Protein AF-A0A521W5R5-F1 (afdb_monomer)

pLDDT: mean 86.89, std 16.68, range [40.19, 98.62]

Structure (mmCIF, N/CA/C/O backbone):
data_AF-A0A521W5R5-F1
#
_entry.id   AF-A0A521W5R5-F1
#
loop_
_atom_site.group_PDB
_atom_site.id
_atom_site.type_symbol
_atom_site.label_atom_id
_atom_site.label_alt_id
_atom_site.label_comp_id
_atom_site.label_asym_id
_atom_site.label_entity_id
_atom_site.label_seq_id
_atom_site.pdbx_PDB_ins_code
_atom_site.Cartn_x
_atom_site.Cartn_y
_atom_site.Cartn_z
_atom_site.occupancy
_atom_site.B_iso_or_equiv
_atom_site.auth_seq_id
_atom_site.auth_comp_id
_atom_site.auth_asym_id
_atom_site.auth_atom_id
_atom_site.pdbx_PDB_model_num
ATOM 1 N N . MET A 1 1 ? -3.357 -31.544 -69.739 1.00 41.44 1 MET A N 1
ATOM 2 C CA . MET A 1 1 ? -3.220 -30.082 -69.936 1.00 41.44 1 MET A CA 1
ATOM 3 C C . MET A 1 1 ? -1.775 -29.725 -69.600 1.00 41.44 1 MET A C 1
ATOM 5 O O . MET A 1 1 ? -1.387 -29.914 -68.462 1.00 41.44 1 MET A O 1
ATOM 9 N N . VAL A 1 2 ? -0.873 -29.660 -70.589 1.00 41.16 2 VAL A N 1
ATOM 10 C CA . VAL A 1 2 ? -0.456 -28.434 -71.322 1.00 41.16 2 VAL A CA 1
ATOM 11 C C . VAL A 1 2 ? 0.038 -27.355 -70.339 1.00 41.16 2 VAL A C 1
ATOM 13 O O . VAL A 1 2 ? -0.733 -26.935 -69.496 1.00 41.16 2 VAL A O 1
ATOM 16 N N . GLY A 1 3 ? 1.267 -26.840 -70.376 1.00 42.16 3 GLY A N 1
ATOM 17 C CA . GLY A 1 3 ? 2.348 -27.015 -71.335 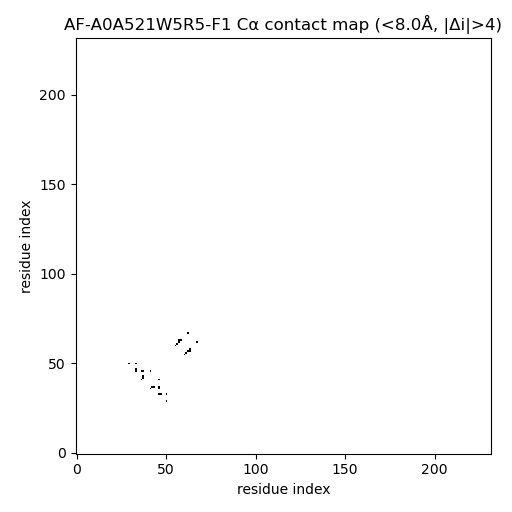1.00 42.16 3 GLY A CA 1
ATOM 18 C C . GLY A 1 3 ? 3.627 -26.294 -70.882 1.00 42.16 3 GLY A C 1
ATOM 19 O O . GLY A 1 3 ? 3.622 -25.391 -70.053 1.00 42.16 3 GLY A O 1
ATOM 20 N N . THR A 1 4 ? 4.728 -26.742 -71.467 1.00 47.78 4 THR A N 1
ATOM 21 C CA . THR A 1 4 ? 6.106 -26.244 -71.390 1.00 47.78 4 THR A CA 1
ATOM 22 C C . THR A 1 4 ? 6.301 -24.858 -72.019 1.00 47.78 4 THR A C 1
ATOM 24 O O . THR A 1 4 ? 5.710 -24.589 -73.065 1.00 47.78 4 THR A O 1
ATOM 27 N N . ARG A 1 5 ? 7.284 -24.072 -71.545 1.00 45.53 5 ARG A N 1
ATOM 28 C CA . ARG A 1 5 ? 8.056 -23.159 -72.416 1.00 45.53 5 ARG A CA 1
ATOM 29 C C . ARG A 1 5 ? 9.554 -23.139 -72.086 1.00 45.53 5 ARG A C 1
ATOM 31 O O . ARG A 1 5 ? 9.978 -22.724 -71.017 1.00 45.53 5 ARG A O 1
ATOM 38 N N . ARG A 1 6 ? 10.323 -23.570 -73.091 1.00 50.31 6 ARG A N 1
ATOM 39 C CA . ARG A 1 6 ? 11.770 -23.408 -73.311 1.00 50.31 6 ARG A CA 1
ATOM 40 C C . ARG A 1 6 ? 12.205 -21.938 -73.285 1.00 50.31 6 ARG A C 1
ATOM 42 O O . ARG A 1 6 ? 11.467 -21.119 -73.826 1.00 50.31 6 ARG A O 1
ATOM 49 N N . ARG A 1 7 ? 13.479 -21.671 -72.950 1.00 49.78 7 ARG A N 1
ATOM 50 C CA . ARG A 1 7 ? 14.393 -20.896 -73.822 1.00 49.78 7 ARG A CA 1
ATOM 51 C C . ARG A 1 7 ? 15.849 -21.355 -73.684 1.00 49.78 7 ARG A C 1
ATOM 53 O O . ARG A 1 7 ? 16.380 -21.516 -72.597 1.00 49.78 7 ARG A O 1
ATOM 60 N N . SER A 1 8 ? 16.442 -21.570 -74.849 1.00 50.00 8 SER A N 1
ATOM 61 C CA . SER A 1 8 ? 17.814 -21.958 -75.164 1.00 50.00 8 SER A CA 1
ATOM 62 C C . SER A 1 8 ? 18.615 -20.745 -75.642 1.00 50.00 8 SER A C 1
ATOM 64 O O . SER A 1 8 ? 18.050 -19.910 -76.346 1.00 50.00 8 SER A O 1
ATOM 66 N N . GLY A 1 9 ? 19.927 -20.717 -75.399 1.00 45.78 9 GLY A N 1
ATOM 67 C CA . GLY A 1 9 ? 20.855 -19.799 -76.070 1.00 45.78 9 GLY A CA 1
ATOM 68 C C . GLY A 1 9 ? 22.313 -20.239 -75.916 1.00 45.78 9 GLY A C 1
ATOM 69 O O . GLY A 1 9 ? 22.900 -20.056 -74.859 1.00 45.78 9 GLY A O 1
ATOM 70 N N . ARG A 1 10 ? 22.870 -20.850 -76.968 1.00 51.12 10 ARG A N 1
ATOM 71 C CA . ARG A 1 10 ? 24.314 -21.074 -77.200 1.00 51.12 10 ARG A CA 1
ATOM 72 C C . ARG A 1 10 ? 24.895 -19.868 -77.954 1.00 51.12 10 ARG A C 1
ATOM 74 O O . ARG A 1 10 ? 24.105 -19.240 -78.638 1.00 51.12 10 ARG A O 1
ATOM 81 N N . TYR A 1 11 ? 26.212 -19.618 -77.857 1.00 47.53 11 TYR A N 1
ATOM 82 C CA . TYR A 1 11 ? 27.199 -19.228 -78.910 1.00 47.53 11 TYR A CA 1
ATOM 83 C C . TYR A 1 11 ? 28.519 -18.799 -78.204 1.00 47.53 11 TYR A C 1
ATOM 85 O O . TYR A 1 11 ? 28.490 -17.928 -77.347 1.00 47.53 11 TYR A O 1
ATOM 93 N N . CYS A 1 12 ? 29.600 -19.595 -78.265 1.00 41.75 12 CYS A N 1
ATOM 94 C CA . CYS A 1 12 ? 30.776 -19.540 -79.171 1.00 41.75 12 CYS A CA 1
ATOM 95 C C . CYS A 1 12 ? 31.952 -18.636 -78.703 1.00 41.75 12 CYS A C 1
ATOM 97 O O . CYS A 1 12 ? 31.809 -17.430 -78.563 1.00 41.75 12 CYS A O 1
ATOM 99 N N . ARG A 1 13 ? 33.130 -19.263 -78.503 1.00 47.41 13 ARG A N 1
ATOM 100 C CA . ARG A 1 13 ? 34.474 -18.664 -78.291 1.00 47.41 13 ARG A CA 1
ATOM 101 C C . ARG A 1 13 ? 35.071 -18.119 -79.605 1.00 47.41 13 ARG A C 1
ATOM 103 O O . ARG A 1 13 ? 34.645 -18.555 -80.674 1.00 47.41 13 ARG A O 1
ATOM 110 N N . PRO A 1 14 ? 36.169 -17.342 -79.524 1.00 49.91 14 PRO A N 1
ATOM 111 C CA . PRO A 1 14 ? 37.408 -17.835 -80.143 1.00 49.91 14 PRO A CA 1
ATOM 112 C C . PRO A 1 14 ? 38.684 -17.642 -79.298 1.00 49.91 14 PRO A C 1
ATOM 114 O O . PRO A 1 14 ? 38.709 -16.926 -78.301 1.00 49.91 14 PRO A O 1
ATOM 117 N N . ILE A 1 15 ? 39.730 -18.356 -79.723 1.00 48.91 15 ILE A N 1
ATOM 118 C CA . ILE A 1 15 ? 41.074 -18.508 -79.147 1.00 48.91 15 ILE A CA 1
ATOM 119 C C . ILE A 1 15 ? 42.074 -17.908 -80.151 1.00 48.91 15 ILE A C 1
ATOM 121 O O . ILE A 1 15 ? 42.020 -18.297 -81.312 1.00 48.91 15 ILE A O 1
ATOM 125 N N . VAL A 1 16 ? 42.995 -17.041 -79.712 1.00 46.94 16 VAL A N 1
ATOM 126 C CA . VAL A 1 16 ? 44.262 -16.639 -80.381 1.00 46.94 16 VAL A CA 1
ATOM 127 C C . VAL A 1 16 ? 45.156 -16.143 -79.225 1.00 46.94 16 VAL A C 1
ATOM 129 O O . VAL A 1 16 ? 44.684 -15.312 -78.461 1.00 46.94 16 VAL A O 1
ATOM 132 N N . GLY A 1 17 ? 46.344 -16.633 -78.855 1.00 40.53 17 GLY A N 1
ATOM 133 C CA . GLY A 1 17 ? 47.553 -17.110 -79.542 1.00 40.53 17 GLY A CA 1
ATOM 134 C C . GLY A 1 17 ? 48.740 -16.381 -78.850 1.00 40.53 17 GLY A C 1
ATOM 135 O O . GLY A 1 17 ? 48.638 -15.165 -78.692 1.00 40.53 17 GLY A O 1
ATOM 136 N N . PRO A 1 18 ? 49.817 -17.035 -78.357 1.00 49.66 18 PRO A N 1
ATOM 137 C CA . PRO A 1 18 ? 50.852 -16.350 -77.576 1.00 49.66 18 PRO A CA 1
ATOM 138 C C . PRO A 1 18 ? 51.947 -15.775 -78.487 1.00 49.66 18 PRO A C 1
ATOM 140 O O . PRO A 1 18 ? 52.644 -16.508 -79.186 1.00 49.66 18 PRO A O 1
ATOM 143 N N . GLY A 1 19 ? 52.109 -14.451 -78.476 1.00 40.19 19 GLY A N 1
ATOM 144 C CA . GLY A 1 19 ? 53.192 -13.746 -79.162 1.00 40.19 19 GLY A CA 1
ATOM 145 C C . GLY A 1 19 ? 54.388 -13.521 -78.239 1.00 40.19 19 GLY A C 1
ATOM 146 O O . GLY A 1 19 ? 54.437 -12.535 -77.513 1.00 40.19 19 GLY A O 1
ATOM 147 N N . SER A 1 20 ? 55.370 -14.418 -78.281 1.00 49.16 20 SER A N 1
ATOM 148 C CA . SER A 1 20 ? 56.704 -14.197 -77.719 1.00 49.16 20 SER A CA 1
ATOM 149 C C . SER A 1 20 ? 57.580 -13.440 -78.725 1.00 49.16 20 SER A C 1
ATOM 151 O O . SER A 1 20 ? 58.020 -14.035 -79.709 1.00 49.16 20 SER A O 1
ATOM 153 N N . ARG A 1 21 ? 57.854 -12.149 -78.494 1.00 49.47 21 ARG A N 1
ATOM 154 C CA . ARG A 1 21 ? 59.013 -11.420 -79.060 1.00 49.47 21 ARG A CA 1
ATOM 155 C C . ARG A 1 21 ? 59.115 -10.031 -78.428 1.00 49.47 21 ARG A C 1
ATOM 157 O O . ARG A 1 21 ? 58.377 -9.134 -78.809 1.00 49.47 21 ARG A O 1
ATOM 164 N N . SER A 1 22 ? 60.029 -9.845 -77.478 1.00 47.56 22 SER A N 1
ATOM 165 C CA . SER A 1 22 ? 60.321 -8.505 -76.939 1.00 47.56 22 SER A CA 1
ATOM 166 C C . SER A 1 22 ? 61.771 -8.301 -76.473 1.00 47.56 22 SER A C 1
ATOM 168 O O . SER A 1 22 ? 62.061 -7.265 -75.892 1.00 47.56 22 SER A O 1
ATOM 170 N N . GLU A 1 23 ? 62.701 -9.223 -76.735 1.00 47.88 23 GLU A N 1
ATOM 171 C CA . GLU A 1 23 ? 64.114 -9.031 -76.339 1.00 47.88 23 GLU A CA 1
ATOM 172 C C . GLU A 1 23 ? 65.048 -8.664 -77.499 1.00 47.88 23 GLU A C 1
ATOM 174 O O . GLU A 1 23 ? 66.208 -8.350 -77.272 1.00 47.88 23 GLU A O 1
ATOM 179 N N . ARG A 1 24 ? 64.561 -8.647 -78.748 1.00 47.53 24 ARG A N 1
ATOM 180 C CA . ARG A 1 24 ? 65.386 -8.331 -79.932 1.00 47.53 24 ARG A CA 1
ATOM 181 C C . ARG A 1 24 ? 65.152 -6.934 -80.526 1.00 47.53 24 ARG A C 1
ATOM 183 O O . ARG A 1 24 ? 65.775 -6.603 -81.517 1.00 47.53 24 ARG A O 1
ATOM 190 N N . ALA A 1 25 ? 64.257 -6.130 -79.948 1.00 50.97 25 ALA A N 1
ATOM 191 C CA . ALA A 1 25 ? 63.756 -4.903 -80.582 1.00 50.97 25 ALA A CA 1
ATOM 192 C C . ALA A 1 25 ? 64.498 -3.614 -80.182 1.00 50.97 25 ALA A C 1
ATOM 194 O O . ALA A 1 25 ? 64.420 -2.622 -80.897 1.00 50.97 25 ALA A O 1
ATOM 195 N N . THR A 1 26 ? 65.208 -3.592 -79.055 1.00 52.06 26 THR A N 1
ATOM 196 C CA . THR A 1 26 ? 65.857 -2.365 -78.559 1.00 52.06 26 THR A CA 1
ATOM 197 C C . THR A 1 26 ? 67.161 -2.038 -79.284 1.00 52.06 26 THR A C 1
ATOM 199 O O . THR A 1 26 ? 67.437 -0.866 -79.514 1.00 52.06 26 THR A O 1
ATOM 202 N N . VAL A 1 27 ? 67.928 -3.049 -79.710 1.00 49.84 27 VAL A N 1
ATOM 203 C CA . VAL A 1 27 ? 69.197 -2.843 -80.439 1.00 49.84 27 VAL A CA 1
ATOM 204 C C . VAL A 1 27 ? 68.952 -2.405 -81.892 1.00 49.84 27 VAL A C 1
ATOM 206 O O . VAL A 1 27 ? 69.694 -1.578 -82.418 1.00 49.84 27 VAL A O 1
ATOM 209 N N . ASP A 1 28 ? 67.857 -2.858 -82.510 1.00 55.78 28 ASP A N 1
ATOM 210 C CA . ASP A 1 28 ? 67.499 -2.500 -83.892 1.00 55.78 28 ASP A CA 1
ATOM 211 C C . ASP A 1 28 ? 66.989 -1.049 -84.030 1.00 55.78 28 ASP A C 1
ATOM 213 O O . ASP A 1 28 ? 67.161 -0.425 -85.076 1.00 55.78 28 ASP A O 1
ATOM 217 N N . TYR A 1 29 ? 66.401 -0.469 -82.976 1.00 60.22 29 TYR A N 1
ATOM 218 C CA . TYR A 1 29 ? 65.818 0.882 -83.029 1.00 60.22 29 TYR A CA 1
ATOM 219 C C . TYR A 1 29 ? 66.870 2.000 -83.113 1.00 60.22 29 TYR A C 1
ATOM 221 O O . TYR A 1 29 ? 66.678 2.975 -83.841 1.00 60.22 29 TYR A O 1
ATOM 229 N N . LEU A 1 30 ? 67.994 1.854 -82.404 1.00 54.44 30 LEU A N 1
ATOM 230 C CA . LEU A 1 30 ? 69.092 2.830 -82.430 1.00 54.44 30 LEU A CA 1
ATOM 231 C C . LEU A 1 30 ? 69.832 2.802 -83.775 1.00 54.44 30 LEU A C 1
ATOM 233 O O . LEU A 1 30 ? 70.140 3.854 -84.337 1.00 54.44 30 LEU A O 1
ATOM 237 N N . TYR A 1 31 ? 70.031 1.605 -84.337 1.00 64.19 31 TYR A N 1
ATOM 238 C CA . TYR A 1 31 ? 70.600 1.430 -85.674 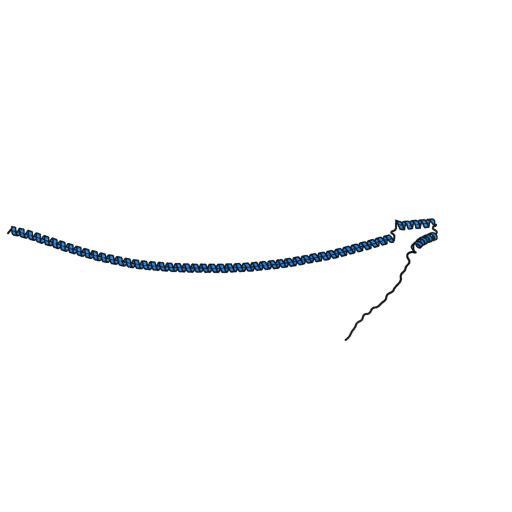1.00 64.19 31 TYR A CA 1
ATOM 239 C C . TYR A 1 31 ? 69.661 1.937 -86.778 1.00 64.19 31 TYR A C 1
ATOM 241 O O . TYR A 1 31 ? 70.131 2.566 -87.722 1.00 64.19 31 TYR A O 1
ATOM 249 N N . SER A 1 32 ? 68.343 1.761 -86.631 1.00 75.00 32 SER A N 1
ATOM 250 C CA . SER A 1 32 ? 67.353 2.283 -87.583 1.00 75.00 32 SER A CA 1
ATOM 251 C C . SER A 1 32 ? 67.289 3.814 -87.615 1.00 75.00 32 SER A C 1
ATOM 253 O O . SER A 1 32 ? 67.025 4.374 -88.678 1.00 75.00 32 SER A O 1
ATOM 255 N N . LEU A 1 33 ? 67.510 4.503 -86.488 1.00 76.94 33 LEU A N 1
ATOM 256 C CA . LEU A 1 33 ? 67.530 5.970 -86.448 1.00 76.94 33 LEU A CA 1
ATOM 257 C C . LEU A 1 33 ? 68.854 6.534 -86.981 1.00 76.94 33 LEU A C 1
ATOM 259 O O . LEU A 1 33 ? 68.842 7.521 -87.714 1.00 76.94 33 LEU A O 1
ATOM 263 N N . TYR A 1 34 ? 69.982 5.888 -86.664 1.00 77.94 34 TYR A N 1
ATOM 264 C CA . TYR A 1 34 ? 71.288 6.230 -87.234 1.00 77.94 34 TYR A CA 1
ATOM 265 C C . TYR A 1 34 ? 71.273 6.139 -88.764 1.00 77.94 34 TYR A C 1
ATOM 267 O O . TYR A 1 34 ? 71.655 7.092 -89.444 1.00 77.94 34 TYR A O 1
ATOM 275 N N . ASP A 1 35 ? 70.769 5.024 -89.296 1.00 77.00 35 ASP A N 1
ATOM 276 C CA . ASP A 1 35 ? 70.698 4.770 -90.737 1.00 77.00 35 ASP A CA 1
ATOM 277 C C . ASP A 1 35 ? 69.725 5.741 -91.435 1.00 77.00 35 ASP A C 1
ATOM 279 O O . ASP A 1 35 ? 70.041 6.325 -92.473 1.00 77.00 35 ASP A O 1
ATOM 283 N N . ALA A 1 36 ? 68.585 6.046 -90.801 1.00 79.44 36 ALA A N 1
ATOM 284 C CA . ALA A 1 36 ? 67.649 7.058 -91.288 1.00 79.44 36 ALA A CA 1
ATOM 285 C C . ALA A 1 36 ? 68.260 8.476 -91.334 1.00 79.44 36 ALA A C 1
ATOM 287 O O . ALA A 1 36 ? 68.054 9.196 -92.313 1.00 79.44 36 ALA A O 1
ATOM 288 N N . LEU A 1 37 ? 69.046 8.884 -90.331 1.00 77.56 37 LEU A N 1
ATOM 289 C CA . LEU A 1 37 ? 69.705 10.199 -90.307 1.00 77.56 37 LEU A CA 1
ATOM 290 C C . LEU A 1 37 ? 70.797 10.322 -91.381 1.00 77.56 37 LEU A C 1
ATOM 292 O O . LEU A 1 37 ? 70.892 11.353 -92.050 1.00 77.56 37 LEU A O 1
ATOM 296 N N . VAL A 1 38 ? 71.585 9.265 -91.591 1.00 80.69 38 VAL A N 1
ATOM 297 C CA . VAL A 1 38 ? 72.600 9.216 -92.655 1.00 80.69 38 VAL A CA 1
ATOM 298 C C . VAL A 1 38 ? 71.943 9.230 -94.042 1.00 80.69 38 VAL A C 1
ATOM 300 O O . VAL A 1 38 ? 72.441 9.909 -94.940 1.00 80.69 38 VAL A O 1
ATOM 303 N N . SER A 1 39 ? 70.780 8.584 -94.209 1.00 81.00 39 SER A N 1
ATOM 304 C CA . SER A 1 39 ? 70.023 8.582 -95.475 1.00 81.00 39 SER A CA 1
ATOM 305 C C . SER A 1 39 ? 69.501 9.966 -95.901 1.00 81.00 39 SER A C 1
ATOM 307 O O . SER A 1 39 ? 69.339 10.223 -97.093 1.00 81.00 39 SER A O 1
ATOM 309 N N . ILE A 1 40 ? 69.311 10.889 -94.949 1.00 81.12 40 ILE A N 1
ATOM 310 C CA . ILE A 1 40 ? 68.935 12.299 -95.187 1.00 81.12 40 ILE A CA 1
ATOM 311 C C . ILE A 1 40 ? 70.197 13.194 -95.300 1.00 81.12 40 ILE A C 1
ATOM 313 O O . ILE A 1 40 ? 70.125 14.421 -95.278 1.00 81.12 40 ILE A O 1
ATOM 317 N N . ASN A 1 41 ? 71.375 12.585 -95.492 1.00 78.62 41 ASN A N 1
ATOM 318 C CA . ASN A 1 41 ? 72.670 13.239 -95.706 1.00 78.62 41 ASN A CA 1
ATOM 319 C C . ASN A 1 41 ? 73.240 13.970 -94.469 1.00 78.62 41 ASN A C 1
ATOM 321 O O . ASN A 1 41 ? 73.939 14.980 -94.594 1.00 78.62 41 ASN A O 1
ATOM 325 N N . VAL A 1 42 ? 72.969 13.470 -93.257 1.00 80.75 42 VAL A N 1
ATOM 326 C CA . VAL A 1 42 ? 73.639 13.939 -92.031 1.00 80.75 42 VAL A CA 1
ATOM 327 C C . VAL A 1 42 ? 74.999 13.230 -91.880 1.00 80.75 42 VAL A C 1
ATOM 329 O O . VAL A 1 42 ? 75.041 12.000 -91.890 1.00 80.75 42 VAL A O 1
ATOM 332 N N . PRO A 1 43 ? 76.124 13.955 -91.697 1.00 82.50 43 PRO A N 1
ATOM 333 C CA . PRO A 1 43 ? 77.438 13.344 -91.475 1.00 82.50 43 PRO A CA 1
ATOM 334 C C . PRO A 1 43 ? 77.457 12.427 -90.244 1.00 82.50 43 PRO A C 1
ATOM 336 O O . PRO A 1 43 ? 76.934 12.795 -89.189 1.00 82.50 43 PRO A O 1
ATOM 339 N N . GLY A 1 44 ? 78.108 11.264 -90.357 1.00 80.62 44 GLY A N 1
ATOM 340 C CA . GLY A 1 44 ? 78.050 10.189 -89.356 1.00 80.62 44 GLY A CA 1
ATOM 341 C C . GLY A 1 44 ? 78.417 10.602 -87.925 1.00 80.62 44 GLY A C 1
ATOM 342 O O . GLY A 1 44 ? 77.802 10.111 -86.982 1.00 80.62 44 GLY A O 1
ATOM 343 N N . ASP A 1 45 ? 79.345 11.546 -87.747 1.00 80.94 45 ASP A N 1
ATOM 344 C CA . ASP A 1 45 ? 79.746 12.039 -86.419 1.00 80.94 45 ASP A CA 1
ATOM 345 C C . ASP A 1 45 ? 78.656 12.892 -85.751 1.00 80.94 45 ASP A C 1
ATOM 347 O O . ASP A 1 45 ? 78.463 12.828 -84.538 1.00 80.94 45 ASP A O 1
ATOM 351 N N . LYS A 1 46 ? 77.877 13.643 -86.544 1.00 82.25 46 LYS A N 1
ATOM 352 C CA . LYS A 1 46 ? 76.731 14.421 -86.047 1.00 82.25 46 LYS A CA 1
ATOM 353 C C . LYS A 1 46 ? 75.545 13.518 -85.718 1.00 82.25 46 LYS A C 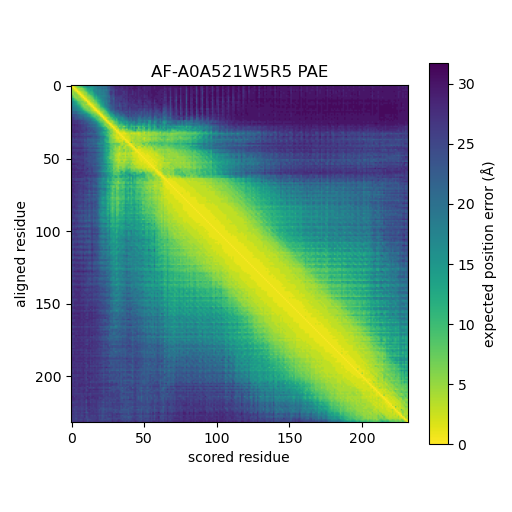1
ATOM 355 O O . LYS A 1 46 ? 74.867 13.757 -84.726 1.00 82.25 46 LYS A O 1
ATOM 360 N N . ALA A 1 47 ? 75.320 12.471 -86.515 1.00 82.81 47 ALA A N 1
ATOM 361 C CA . ALA A 1 47 ? 74.285 11.478 -86.234 1.00 82.81 47 ALA A CA 1
ATOM 362 C C . ALA A 1 47 ? 74.560 10.724 -84.918 1.00 82.81 47 ALA A C 1
ATOM 364 O O . ALA A 1 47 ? 73.635 10.530 -84.135 1.00 82.81 47 ALA A O 1
ATOM 365 N N . ARG A 1 48 ? 75.828 10.383 -84.621 1.00 83.12 48 ARG A N 1
ATOM 366 C CA . ARG A 1 48 ? 76.222 9.801 -83.321 1.00 83.12 48 ARG A CA 1
ATOM 367 C C . ARG A 1 48 ? 75.968 10.755 -82.159 1.00 83.12 48 ARG A C 1
ATOM 369 O O . ARG A 1 48 ? 75.320 10.361 -81.204 1.00 83.12 48 ARG A O 1
ATOM 376 N N . ALA A 1 49 ? 76.377 12.019 -82.278 1.00 84.69 49 ALA A N 1
ATOM 377 C CA . ALA A 1 49 ? 76.158 13.008 -81.223 1.00 84.69 49 ALA A CA 1
ATOM 378 C C . ALA A 1 49 ? 74.667 13.223 -80.887 1.00 84.69 49 ALA A C 1
ATOM 380 O O . ALA A 1 49 ? 74.330 13.451 -79.729 1.00 84.69 49 ALA A O 1
ATOM 381 N N . VAL A 1 50 ? 73.769 13.135 -81.878 1.00 83.50 50 VAL A N 1
ATOM 382 C CA . VAL A 1 50 ? 72.311 13.204 -81.656 1.00 83.50 50 VAL A CA 1
ATOM 383 C C . VAL A 1 50 ? 71.799 11.971 -80.915 1.00 83.50 50 VAL A C 1
ATOM 385 O O . VAL A 1 50 ? 70.972 12.109 -80.019 1.00 83.50 50 VAL A O 1
ATOM 388 N N . ILE A 1 51 ? 72.291 10.781 -81.260 1.00 85.06 51 ILE A N 1
ATOM 389 C CA . ILE A 1 51 ? 71.919 9.542 -80.568 1.00 85.06 51 ILE A CA 1
ATOM 390 C C . ILE A 1 51 ? 72.449 9.551 -79.135 1.00 85.06 51 ILE A C 1
ATOM 392 O O . ILE A 1 51 ? 71.675 9.270 -78.230 1.00 85.06 51 ILE A O 1
ATOM 396 N N . ASP A 1 52 ? 73.697 9.967 -78.913 1.00 84.19 52 ASP A N 1
ATOM 397 C CA . ASP A 1 52 ? 74.288 10.090 -77.575 1.00 84.19 52 ASP A CA 1
ATOM 398 C C . ASP A 1 52 ? 73.535 11.126 -76.725 1.00 84.19 52 ASP A C 1
ATOM 400 O O . ASP A 1 52 ? 73.284 10.908 -75.540 1.00 84.19 52 ASP A O 1
ATOM 404 N N . ALA A 1 53 ? 73.136 12.258 -77.321 1.00 82.69 53 ALA A N 1
ATOM 405 C CA . ALA A 1 53 ? 72.307 13.258 -76.651 1.00 82.69 53 ALA A CA 1
ATOM 406 C C . ALA A 1 53 ? 70.911 12.711 -76.321 1.00 82.69 53 ALA A C 1
ATOM 408 O O . ALA A 1 53 ? 70.417 12.948 -75.223 1.00 82.69 53 ALA A O 1
ATOM 409 N N . MET A 1 54 ? 70.300 11.941 -77.226 1.00 83.38 54 MET A N 1
ATOM 410 C CA . MET A 1 54 ? 68.997 11.311 -77.014 1.00 83.38 54 MET A CA 1
ATOM 411 C C . MET A 1 54 ? 69.060 10.189 -75.971 1.00 83.38 54 MET A C 1
ATOM 413 O O . MET A 1 54 ? 68.160 10.087 -75.149 1.00 83.38 54 MET A O 1
ATOM 417 N N . GLU A 1 55 ? 70.110 9.368 -75.962 1.00 84.00 55 GLU A N 1
ATOM 418 C CA . GLU A 1 55 ? 70.338 8.336 -74.946 1.00 84.00 55 GLU A CA 1
ATOM 419 C C . GLU A 1 55 ? 70.569 8.973 -73.575 1.00 84.00 55 GLU A C 1
ATOM 421 O O . GLU A 1 55 ? 69.988 8.542 -72.578 1.00 84.00 55 GLU A O 1
ATOM 426 N N . ARG A 1 56 ? 71.339 10.066 -73.532 1.00 82.06 56 ARG A N 1
ATOM 427 C CA . ARG A 1 56 ? 71.508 10.866 -72.321 1.00 82.06 56 ARG A CA 1
ATOM 428 C C . ARG A 1 56 ? 70.179 11.457 -71.859 1.00 82.06 56 ARG A C 1
ATOM 430 O O . ARG A 1 56 ? 69.840 11.270 -70.700 1.00 82.06 56 ARG A O 1
ATOM 437 N N . ASP A 1 57 ? 69.394 12.074 -72.742 1.00 81.19 57 ASP A N 1
ATOM 438 C CA . ASP A 1 57 ? 68.075 12.621 -72.398 1.00 81.19 57 ASP A CA 1
ATOM 439 C C . ASP A 1 57 ? 67.081 11.532 -71.973 1.00 81.19 57 ASP A C 1
ATOM 441 O O . ASP A 1 57 ? 66.314 11.744 -71.034 1.00 81.19 57 ASP A O 1
ATOM 445 N N . MET A 1 58 ? 67.131 10.344 -72.582 1.00 77.81 58 MET A N 1
ATOM 446 C CA . MET A 1 58 ? 66.367 9.167 -72.155 1.00 77.81 58 MET A CA 1
ATOM 447 C C . MET A 1 58 ? 66.791 8.650 -70.774 1.00 77.81 58 MET A C 1
ATOM 449 O O . MET A 1 58 ? 65.952 8.102 -70.065 1.00 77.81 58 MET A O 1
ATOM 453 N N . GLY A 1 59 ? 68.062 8.810 -70.395 1.00 74.69 59 GLY A N 1
ATOM 454 C CA . GLY A 1 59 ? 68.596 8.380 -69.101 1.00 74.69 59 GLY A CA 1
ATOM 455 C C . GLY A 1 59 ? 68.527 9.431 -67.987 1.00 74.69 59 GLY A C 1
ATOM 456 O O . GLY A 1 59 ? 68.526 9.059 -66.816 1.00 74.69 59 GLY A O 1
ATOM 457 N N . THR A 1 60 ? 68.490 10.728 -68.314 1.00 77.38 60 THR A N 1
ATOM 458 C CA . THR A 1 60 ? 68.578 11.816 -67.320 1.00 77.38 60 THR A CA 1
ATOM 459 C C . THR A 1 60 ? 67.340 12.695 -67.225 1.00 77.38 60 THR A C 1
ATOM 461 O O . THR A 1 60 ? 67.109 13.284 -66.172 1.00 77.38 60 THR A O 1
ATOM 464 N N . THR A 1 61 ? 66.569 12.822 -68.307 1.00 74.12 61 THR A N 1
ATOM 465 C CA . THR A 1 61 ? 65.524 13.853 -68.425 1.00 74.12 61 THR A CA 1
ATOM 466 C C . THR A 1 61 ? 64.136 13.249 -68.647 1.00 74.12 61 THR A C 1
ATOM 468 O O . THR A 1 61 ? 63.141 13.784 -68.158 1.00 74.12 61 THR A O 1
ATOM 471 N N . LEU A 1 62 ? 64.044 12.127 -69.364 1.00 80.31 62 LEU A N 1
ATOM 472 C CA . LEU A 1 62 ? 62.784 11.450 -69.656 1.00 80.31 62 LEU A CA 1
ATOM 473 C C . LEU A 1 62 ? 62.499 10.356 -68.622 1.00 80.31 62 LEU A C 1
ATOM 475 O O . LEU A 1 62 ? 63.354 9.527 -68.328 1.00 80.31 62 LEU A O 1
ATOM 479 N N . ALA A 1 63 ? 61.264 10.318 -68.115 1.00 81.56 63 ALA A N 1
ATOM 480 C CA . ALA A 1 63 ? 60.791 9.191 -67.318 1.00 81.56 63 ALA A CA 1
ATOM 481 C C . ALA A 1 63 ? 60.761 7.934 -68.193 1.00 81.56 63 ALA A C 1
ATOM 483 O O . ALA A 1 63 ? 60.075 7.886 -69.223 1.00 81.56 63 ALA A O 1
ATOM 484 N N . THR A 1 64 ? 61.496 6.907 -67.784 1.00 84.94 64 THR A N 1
ATOM 485 C CA . THR A 1 64 ? 61.527 5.646 -68.511 1.00 84.94 64 THR A CA 1
ATOM 486 C C . THR A 1 64 ? 60.221 4.882 -68.294 1.00 84.94 64 THR A C 1
ATOM 488 O O . THR A 1 64 ? 59.459 5.104 -67.348 1.00 84.94 64 THR A O 1
ATOM 491 N N . LYS A 1 65 ? 59.952 3.904 -69.163 1.00 88.69 65 LYS A N 1
ATOM 492 C CA . LYS A 1 65 ? 58.816 2.987 -68.986 1.00 88.69 65 LYS A CA 1
ATOM 493 C C . LYS A 1 65 ? 58.863 2.261 -67.634 1.00 88.69 65 LYS A C 1
ATOM 495 O O . LYS A 1 65 ? 57.809 1.916 -67.105 1.00 88.69 65 LYS A O 1
ATOM 500 N N . VAL A 1 66 ? 60.063 2.040 -67.097 1.00 87.88 66 VAL A N 1
ATOM 501 C CA . VAL A 1 66 ? 60.275 1.419 -65.786 1.00 87.88 66 VAL A CA 1
ATOM 502 C C . VAL A 1 66 ? 59.778 2.344 -64.675 1.00 87.88 66 VAL A C 1
ATOM 504 O O . VAL A 1 66 ? 59.000 1.900 -63.838 1.00 87.88 66 VAL A O 1
ATOM 507 N N . ASP A 1 67 ? 60.107 3.636 -64.722 1.00 88.50 67 ASP A N 1
ATOM 508 C CA . ASP A 1 67 ? 59.649 4.620 -63.727 1.00 88.50 67 ASP A CA 1
ATOM 509 C C . ASP A 1 67 ? 58.119 4.722 -63.693 1.00 88.50 67 ASP A C 1
ATOM 511 O O . ASP A 1 67 ? 57.502 4.738 -62.628 1.00 88.50 67 ASP A O 1
ATOM 515 N N . LEU A 1 68 ? 57.478 4.698 -64.867 1.00 91.38 68 LEU A N 1
ATOM 516 C CA . LEU A 1 68 ? 56.016 4.679 -64.971 1.00 91.38 68 LEU A CA 1
ATOM 517 C C . LEU A 1 68 ? 55.400 3.381 -64.426 1.00 91.38 68 LEU A C 1
ATOM 519 O O . LEU A 1 68 ? 54.307 3.411 -63.859 1.00 91.38 68 LEU A O 1
ATOM 523 N N . GLN A 1 69 ? 56.075 2.239 -64.588 1.00 93.06 69 GLN A N 1
ATOM 524 C CA . GLN A 1 69 ? 55.635 0.969 -64.003 1.00 93.06 69 GLN A CA 1
ATOM 525 C C . GLN A 1 69 ? 55.757 0.973 -62.479 1.00 93.06 69 GLN A C 1
ATOM 527 O O . GLN A 1 69 ? 54.831 0.513 -61.815 1.00 93.06 69 GLN A O 1
ATOM 532 N N . ILE A 1 70 ? 56.842 1.528 -61.933 1.00 93.62 70 ILE A N 1
ATOM 533 C CA . ILE A 1 70 ? 57.036 1.677 -60.486 1.00 93.62 70 ILE A CA 1
ATOM 534 C C . ILE A 1 70 ? 55.963 2.603 -59.912 1.00 93.62 70 ILE A C 1
ATOM 536 O O . ILE A 1 70 ? 55.258 2.210 -58.992 1.00 93.62 70 ILE A O 1
ATOM 540 N N . LEU A 1 71 ? 55.744 3.779 -60.510 1.00 94.62 71 LEU A N 1
ATOM 541 C CA . LEU A 1 71 ? 54.696 4.707 -60.066 1.00 94.62 71 LEU A CA 1
ATOM 542 C C . LEU A 1 71 ? 53.299 4.079 -60.110 1.00 94.62 71 LEU A C 1
ATOM 544 O O . LEU A 1 71 ? 52.480 4.310 -59.219 1.00 94.62 71 LEU A O 1
ATOM 548 N N . ARG A 1 72 ? 53.018 3.268 -61.135 1.00 94.94 72 ARG A N 1
ATOM 549 C CA . ARG A 1 72 ? 51.768 2.513 -61.220 1.00 94.94 72 ARG A CA 1
ATOM 550 C C . ARG A 1 72 ? 51.655 1.490 -60.089 1.00 94.94 72 ARG A C 1
ATOM 552 O O . ARG A 1 72 ? 50.604 1.435 -59.458 1.00 94.94 72 ARG A O 1
ATOM 559 N N . GLN A 1 73 ? 52.702 0.704 -59.839 1.00 95.75 73 GLN A N 1
ATOM 560 C CA . GLN A 1 73 ? 52.723 -0.282 -58.755 1.00 95.75 73 GLN A CA 1
ATOM 561 C C . GLN A 1 73 ? 52.587 0.387 -57.388 1.00 95.75 73 GLN A C 1
ATOM 563 O O . GLN A 1 73 ? 51.788 -0.061 -56.576 1.00 95.75 73 GLN A O 1
ATOM 568 N N . ASP A 1 74 ? 53.283 1.495 -57.149 1.00 96.62 74 ASP A N 1
ATOM 569 C CA . ASP A 1 74 ? 53.159 2.279 -55.921 1.00 96.62 74 ASP A CA 1
ATOM 570 C C . ASP A 1 74 ? 51.737 2.815 -55.738 1.00 96.62 74 ASP A C 1
ATOM 572 O O . ASP A 1 74 ? 51.193 2.772 -54.633 1.00 96.62 74 ASP A O 1
ATOM 576 N N . GLY A 1 75 ? 51.104 3.282 -56.818 1.00 96.50 75 GLY A N 1
ATOM 577 C CA . GLY A 1 75 ? 49.697 3.671 -56.819 1.00 96.50 75 GLY A CA 1
ATOM 578 C C . GLY A 1 75 ? 48.774 2.504 -56.466 1.00 96.50 75 GLY A C 1
ATOM 579 O O . GLY A 1 75 ? 47.966 2.623 -55.548 1.00 96.50 75 GLY A O 1
ATOM 580 N N . GLU A 1 76 ? 48.917 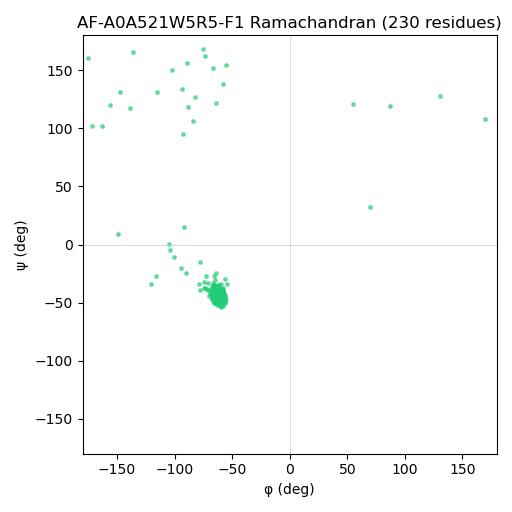1.366 -57.150 1.00 96.56 76 GLU A N 1
ATOM 581 C CA . GLU A 1 76 ? 48.146 0.139 -56.899 1.00 96.56 76 GLU A CA 1
ATOM 582 C C . GLU A 1 76 ? 48.332 -0.358 -55.453 1.00 96.56 76 GLU A C 1
ATOM 584 O O . GLU A 1 76 ? 47.348 -0.675 -54.784 1.00 96.56 76 GLU A O 1
ATOM 589 N N . ASN A 1 77 ? 49.560 -0.325 -54.930 1.00 96.62 77 ASN A N 1
ATOM 590 C CA . ASN A 1 77 ? 49.887 -0.688 -53.553 1.00 96.62 77 ASN A CA 1
ATOM 591 C C . ASN A 1 77 ? 49.222 0.260 -52.548 1.00 96.62 77 ASN A C 1
ATOM 593 O O . ASN A 1 77 ? 48.590 -0.196 -51.597 1.00 96.62 77 ASN A O 1
ATOM 597 N N . ARG A 1 78 ? 49.297 1.580 -52.768 1.00 97.56 78 ARG A N 1
ATOM 598 C CA . ARG A 1 78 ? 48.633 2.573 -51.906 1.00 97.56 78 ARG A CA 1
ATOM 599 C C . ARG A 1 78 ? 47.114 2.428 -51.937 1.00 97.56 78 ARG A C 1
ATOM 601 O O . ARG A 1 78 ? 46.483 2.506 -50.887 1.00 97.56 78 ARG A O 1
ATOM 608 N N . PHE A 1 79 ? 46.520 2.180 -53.105 1.00 97.81 79 PHE A N 1
ATOM 609 C CA . PHE A 1 79 ? 45.084 1.911 -53.211 1.00 97.81 79 PHE A CA 1
ATOM 610 C C . PHE A 1 79 ? 44.690 0.616 -52.500 1.00 97.81 79 PHE A C 1
ATOM 612 O O . PHE A 1 79 ? 43.656 0.590 -51.835 1.00 97.81 79 PHE A O 1
ATOM 619 N N . ALA A 1 80 ? 45.511 -0.433 -52.590 1.00 96.56 80 ALA A N 1
ATOM 620 C CA . ALA A 1 80 ? 45.287 -1.678 -51.863 1.00 96.56 80 ALA A CA 1
ATOM 621 C C . ALA A 1 80 ? 45.359 -1.470 -50.340 1.00 96.56 80 ALA A C 1
ATOM 623 O O . ALA A 1 80 ? 44.489 -1.963 -49.623 1.00 96.56 80 ALA A O 1
ATOM 624 N N . MET A 1 81 ? 46.331 -0.688 -49.853 1.00 96.81 81 MET A N 1
ATOM 625 C CA . MET A 1 81 ? 46.426 -0.315 -48.436 1.00 96.81 81 MET A CA 1
ATOM 626 C C . MET A 1 81 ? 45.195 0.478 -47.980 1.00 96.81 81 MET A C 1
ATOM 628 O O . MET A 1 81 ? 44.536 0.071 -47.030 1.00 96.81 81 MET A O 1
ATOM 632 N N . LEU A 1 82 ? 44.811 1.533 -48.708 1.00 97.75 82 LEU A N 1
ATOM 633 C CA . LEU A 1 82 ? 43.626 2.338 -48.383 1.00 97.75 82 LEU A CA 1
ATOM 634 C C . LEU A 1 82 ? 42.330 1.516 -48.400 1.00 97.75 82 LEU A C 1
ATOM 636 O O . LEU A 1 82 ? 41.461 1.709 -47.553 1.00 97.75 82 LEU A O 1
ATOM 640 N N . ALA A 1 83 ? 42.180 0.591 -49.351 1.00 97.69 83 ALA A N 1
ATOM 641 C CA . ALA A 1 83 ? 41.035 -0.313 -49.388 1.00 97.69 83 ALA A CA 1
ATOM 642 C C . ALA A 1 83 ? 40.999 -1.232 -48.154 1.00 97.69 83 ALA A C 1
ATOM 644 O O . ALA A 1 83 ? 39.922 -1.467 -47.602 1.00 97.69 83 ALA A O 1
ATOM 645 N N . 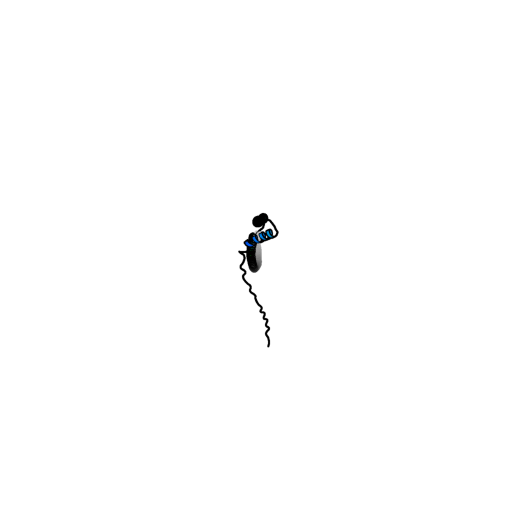GLY A 1 84 ? 42.167 -1.707 -47.707 1.00 98.06 84 GLY A N 1
ATOM 646 C CA . GLY A 1 84 ? 42.331 -2.452 -46.460 1.00 98.06 84 GLY A CA 1
ATOM 647 C C . GLY A 1 84 ? 41.930 -1.633 -45.233 1.00 98.06 84 GLY A C 1
ATOM 648 O O . GLY A 1 84 ? 41.099 -2.091 -44.450 1.00 98.06 84 GLY A O 1
ATOM 649 N N . ASP A 1 85 ? 42.429 -0.403 -45.114 1.00 98.19 85 ASP A N 1
ATOM 650 C CA . ASP A 1 85 ? 42.109 0.502 -44.002 1.00 98.19 85 ASP A CA 1
ATOM 651 C C . ASP A 1 85 ? 40.610 0.827 -43.949 1.00 98.19 85 ASP A C 1
ATOM 653 O O . ASP A 1 85 ? 39.990 0.774 -42.889 1.00 98.19 85 ASP A O 1
ATOM 657 N N . ILE A 1 86 ? 39.978 1.092 -45.100 1.00 98.06 86 ILE A N 1
ATOM 658 C CA . ILE A 1 86 ? 38.527 1.327 -45.178 1.00 98.06 86 ILE A CA 1
ATOM 659 C C . IL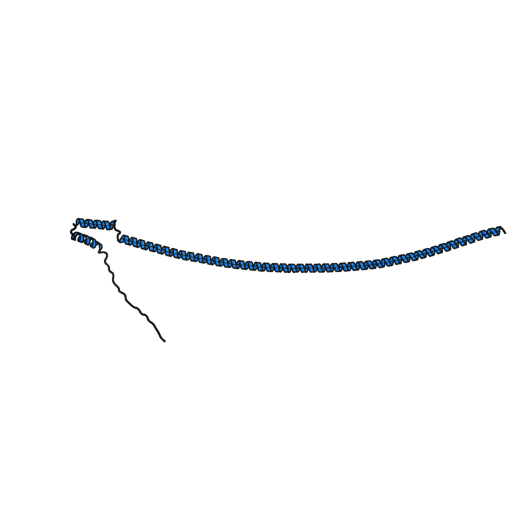E A 1 86 ? 37.745 0.080 -44.749 1.00 98.06 86 ILE A C 1
ATOM 661 O O . ILE A 1 86 ? 36.717 0.200 -44.077 1.00 98.06 86 ILE A O 1
ATOM 665 N N . ALA A 1 87 ? 38.193 -1.115 -45.141 1.00 97.88 87 ALA A N 1
ATOM 666 C CA . ALA A 1 87 ? 37.554 -2.362 -44.733 1.00 97.88 87 ALA A CA 1
ATOM 667 C C . ALA A 1 87 ? 37.689 -2.599 -43.220 1.00 97.88 87 ALA A C 1
ATOM 669 O O . ALA A 1 87 ? 36.700 -2.965 -42.582 1.00 97.88 87 ALA A O 1
ATOM 670 N N . ALA A 1 88 ? 38.868 -2.331 -42.651 1.00 97.81 88 ALA A N 1
ATOM 671 C CA . ALA A 1 88 ? 39.120 -2.411 -41.216 1.00 97.81 88 ALA A CA 1
ATOM 672 C C . ALA A 1 88 ? 38.236 -1.424 -40.440 1.00 97.81 88 ALA A C 1
ATOM 674 O O . ALA A 1 88 ? 37.463 -1.844 -39.583 1.00 97.81 88 ALA A O 1
ATOM 675 N N . LEU A 1 89 ? 38.225 -0.146 -40.835 1.00 98.25 89 LEU A N 1
ATOM 676 C CA . LEU A 1 89 ? 37.367 0.872 -40.224 1.00 98.25 89 LEU A CA 1
ATOM 677 C C . LEU A 1 89 ? 35.885 0.493 -40.302 1.00 98.25 89 LEU A C 1
ATOM 679 O O . LEU A 1 89 ? 35.156 0.625 -39.325 1.00 98.25 89 LEU A O 1
ATOM 683 N N . ARG A 1 90 ? 35.407 -0.027 -41.439 1.00 98.38 90 ARG A N 1
ATOM 684 C CA . ARG A 1 90 ? 34.016 -0.500 -41.550 1.00 98.38 90 ARG A CA 1
ATOM 685 C C . ARG A 1 90 ? 33.711 -1.647 -40.589 1.00 98.38 90 ARG A C 1
ATOM 687 O O . ARG A 1 90 ? 32.606 -1.686 -40.040 1.00 98.38 90 ARG A O 1
ATOM 694 N N . ALA A 1 91 ? 34.646 -2.577 -40.405 1.00 97.94 91 ALA A N 1
ATOM 695 C CA . ALA A 1 91 ? 34.488 -3.677 -39.462 1.00 97.94 91 ALA A CA 1
ATOM 696 C C . ALA A 1 91 ? 34.431 -3.163 -38.015 1.00 97.94 91 ALA A C 1
ATOM 698 O O . ALA A 1 91 ? 33.520 -3.546 -37.277 1.00 97.94 91 ALA A O 1
ATOM 699 N N . ASP A 1 92 ? 35.323 -2.242 -37.652 1.00 98.38 92 ASP A N 1
ATOM 700 C CA . ASP A 1 92 ? 35.371 -1.629 -36.324 1.00 98.38 92 ASP A CA 1
ATOM 701 C C . ASP A 1 92 ? 34.101 -0.827 -36.026 1.00 98.38 92 ASP A C 1
ATOM 703 O O . ASP A 1 92 ? 33.447 -1.082 -35.016 1.00 98.38 92 ASP A O 1
ATOM 707 N N . LEU A 1 93 ? 33.651 0.034 -36.946 1.00 98.19 93 LEU A N 1
ATOM 708 C CA . LEU A 1 93 ? 32.394 0.777 -36.785 1.00 98.19 93 LEU A CA 1
ATOM 709 C C . LEU A 1 93 ? 31.195 -0.166 -36.622 1.00 98.19 93 LEU A C 1
ATOM 711 O O . LEU A 1 93 ? 30.321 0.064 -35.787 1.00 98.19 93 LEU A O 1
ATOM 715 N N . THR A 1 94 ? 31.136 -1.247 -37.403 1.00 98.06 94 THR A N 1
ATOM 716 C CA . THR A 1 94 ? 30.052 -2.236 -37.286 1.00 98.06 94 THR A CA 1
ATOM 717 C C . THR A 1 94 ? 30.074 -2.911 -35.916 1.00 98.06 94 THR A C 1
ATOM 719 O O . THR A 1 94 ? 29.019 -3.135 -35.315 1.00 98.06 94 THR A O 1
ATOM 722 N N . ARG A 1 95 ? 31.272 -3.210 -35.401 1.00 98.38 95 ARG A N 1
ATOM 723 C CA . ARG A 1 95 ? 31.468 -3.795 -34.076 1.00 98.38 95 ARG A CA 1
ATOM 724 C C . ARG A 1 95 ? 31.046 -2.829 -32.972 1.00 98.38 95 ARG A C 1
ATOM 726 O O . ARG A 1 95 ? 30.264 -3.226 -32.114 1.00 98.38 95 ARG A O 1
ATOM 733 N N . GLU A 1 96 ? 31.514 -1.586 -33.006 1.00 98.31 96 GLU A N 1
ATOM 734 C CA . GLU A 1 96 ? 31.173 -0.558 -32.017 1.00 98.31 96 GLU A CA 1
ATOM 735 C C . GLU A 1 96 ? 29.669 -0.278 -31.991 1.00 98.31 96 GLU A C 1
ATOM 737 O O . GLU A 1 96 ? 29.058 -0.316 -30.925 1.00 98.31 96 GLU A O 1
ATOM 742 N N . ILE A 1 97 ? 29.034 -0.126 -33.158 1.00 97.94 97 ILE A N 1
ATOM 743 C CA . ILE A 1 97 ? 27.576 0.036 -33.254 1.00 97.94 97 ILE A CA 1
ATOM 744 C C . ILE A 1 97 ? 26.851 -1.175 -32.651 1.00 97.94 97 ILE A C 1
ATOM 746 O O . ILE A 1 97 ? 25.835 -1.015 -31.970 1.00 97.94 97 ILE A O 1
ATOM 750 N N . GLY A 1 98 ? 27.351 -2.391 -32.893 1.00 98.25 98 GLY A N 1
ATOM 751 C CA . GLY A 1 98 ? 26.810 -3.613 -32.299 1.00 98.25 98 GLY A CA 1
ATOM 752 C C . GLY A 1 98 ? 26.898 -3.612 -30.771 1.00 98.25 98 GLY A C 1
ATOM 753 O O . GLY A 1 98 ? 25.906 -3.912 -30.103 1.00 98.25 98 GLY A O 1
ATOM 754 N N . LEU A 1 99 ? 28.053 -3.221 -30.225 1.00 97.81 99 LEU A N 1
ATOM 755 C CA . LEU A 1 99 ? 28.278 -3.110 -28.784 1.00 97.81 99 LEU A CA 1
ATOM 756 C C . LEU A 1 99 ? 27.362 -2.052 -28.158 1.00 97.81 99 LEU A C 1
ATOM 758 O O . LEU A 1 99 ? 26.587 -2.393 -27.266 1.00 97.81 99 LEU A O 1
ATOM 762 N N . SER A 1 100 ? 27.331 -0.828 -28.692 1.00 97.94 100 SER A N 1
ATOM 763 C CA . SER A 1 100 ? 26.471 0.246 -28.174 1.00 97.94 100 SER A CA 1
ATOM 764 C C . SER A 1 100 ? 24.986 -0.121 -28.204 1.00 97.94 100 SER A C 1
ATOM 766 O O . SER A 1 100 ? 24.254 0.171 -27.261 1.00 97.94 100 SER A O 1
ATOM 768 N N . ARG A 1 101 ? 24.518 -0.809 -29.256 1.00 98.12 101 ARG A N 1
ATOM 769 C CA . ARG A 1 101 ? 23.136 -1.319 -29.306 1.00 98.12 101 ARG A CA 1
ATOM 770 C C . ARG A 1 101 ? 22.874 -2.373 -28.235 1.00 98.12 101 ARG A C 1
ATOM 772 O O . ARG A 1 101 ? 21.785 -2.395 -27.665 1.00 98.12 101 ARG A O 1
ATOM 779 N N . SER A 1 102 ? 23.844 -3.248 -27.976 1.00 98.00 102 SER A N 1
ATOM 780 C CA . SER A 1 102 ? 23.721 -4.274 -26.939 1.00 98.00 102 SER A CA 1
ATOM 781 C C . SER A 1 102 ? 23.685 -3.673 -25.532 1.00 98.00 102 SER A C 1
ATOM 783 O O . SER A 1 102 ? 22.875 -4.106 -24.714 1.00 98.00 102 SER A O 1
ATOM 785 N N . ASP A 1 103 ? 24.479 -2.634 -25.274 1.00 98.06 103 ASP A N 1
ATOM 786 C CA . ASP A 1 103 ? 24.498 -1.942 -23.987 1.00 98.06 103 ASP A CA 1
ATOM 787 C C . ASP A 1 103 ? 23.209 -1.146 -23.767 1.00 98.06 103 ASP A C 1
ATOM 789 O O . ASP A 1 103 ? 22.558 -1.320 -22.738 1.00 98.06 103 ASP A O 1
ATOM 793 N N . ALA A 1 104 ? 22.731 -0.417 -24.780 1.00 97.44 104 ALA A N 1
ATOM 794 C CA . ALA A 1 104 ? 21.431 0.253 -24.717 1.00 97.44 104 ALA A CA 1
ATOM 795 C C . ALA A 1 104 ? 20.273 -0.734 -24.457 1.00 97.44 104 ALA A C 1
ATOM 797 O O . ALA A 1 104 ? 19.358 -0.456 -23.677 1.00 97.44 104 ALA A O 1
ATOM 798 N N . ALA A 1 105 ? 20.310 -1.924 -25.072 1.00 97.94 105 ALA A N 1
ATOM 799 C CA . ALA A 1 105 ? 19.320 -2.967 -24.814 1.00 97.94 105 ALA A CA 1
ATOM 800 C C . ALA A 1 105 ? 19.381 -3.467 -23.359 1.00 97.94 105 ALA A C 1
ATOM 802 O O . ALA A 1 105 ? 18.331 -3.640 -22.734 1.00 97.94 105 ALA A O 1
ATOM 803 N N . ARG A 1 106 ? 20.584 -3.653 -22.799 1.00 98.38 106 ARG A N 1
ATOM 804 C CA . ARG A 1 106 ? 20.780 -4.050 -21.394 1.00 98.38 106 ARG A CA 1
ATOM 805 C C . ARG A 1 106 ? 20.251 -3.000 -20.428 1.00 98.38 106 ARG A C 1
ATOM 807 O O . ARG A 1 106 ? 19.481 -3.357 -19.541 1.00 98.38 106 ARG A O 1
ATOM 814 N N . GLU A 1 107 ? 20.595 -1.732 -20.620 1.00 98.38 107 GLU A N 1
ATOM 815 C CA . GLU A 1 107 ? 20.106 -0.633 -19.780 1.00 98.38 107 GLU A CA 1
ATOM 816 C C . GLU A 1 107 ? 18.581 -0.533 -19.828 1.00 98.38 107 GLU A C 1
ATOM 818 O O . GLU A 1 107 ? 17.929 -0.467 -18.789 1.00 98.38 107 GLU A O 1
ATOM 823 N N . SER A 1 108 ? 17.980 -0.644 -21.017 1.00 97.81 108 SER A N 1
ATOM 824 C CA . SER A 1 108 ? 16.519 -0.638 -21.144 1.00 97.81 108 SER A CA 1
ATOM 825 C C . SER A 1 108 ? 15.852 -1.812 -20.411 1.00 97.81 108 SER A C 1
ATOM 827 O O . SER A 1 108 ? 14.760 -1.664 -19.862 1.00 97.81 108 SER A O 1
ATOM 829 N N . ALA A 1 109 ? 16.501 -2.980 -20.377 1.00 97.94 109 ALA A N 1
ATOM 830 C CA . ALA A 1 109 ? 16.011 -4.146 -19.653 1.00 97.94 109 ALA A CA 1
ATOM 831 C C . ALA A 1 109 ? 16.176 -3.988 -18.135 1.00 97.94 109 ALA A C 1
ATOM 833 O O . ALA A 1 109 ? 15.290 -4.401 -17.387 1.00 97.94 109 ALA A O 1
ATOM 834 N N . LEU A 1 110 ? 17.275 -3.379 -17.681 1.00 98.25 110 LEU A N 1
ATOM 835 C CA . LEU A 1 110 ? 17.503 -3.057 -16.272 1.00 98.25 110 LEU A CA 1
ATOM 836 C C . LEU A 1 110 ? 16.482 -2.036 -15.768 1.00 98.25 110 LEU A C 1
ATOM 838 O O . LEU A 1 110 ? 15.799 -2.322 -14.792 1.00 98.25 110 LEU A O 1
ATOM 842 N N . LEU A 1 111 ? 16.273 -0.935 -16.494 1.00 98.31 111 LEU A N 1
ATOM 843 C CA . LEU A 1 111 ? 15.273 0.078 -16.142 1.00 98.31 111 LEU A CA 1
ATOM 844 C C . LEU A 1 111 ? 13.864 -0.515 -16.043 1.00 98.31 111 LEU A C 1
ATOM 846 O O . LEU A 1 111 ? 13.119 -0.202 -15.121 1.00 98.31 111 LEU A O 1
ATOM 850 N N . ARG A 1 112 ? 13.489 -1.422 -16.956 1.00 98.00 112 ARG A N 1
ATOM 851 C CA . ARG A 1 112 ? 12.204 -2.137 -16.862 1.00 98.00 112 ARG A CA 1
ATOM 852 C C . ARG A 1 112 ? 12.105 -2.965 -15.581 1.00 98.00 112 ARG A C 1
ATOM 854 O O . ARG A 1 112 ? 11.078 -2.909 -14.915 1.00 98.00 112 ARG A O 1
ATOM 861 N N . ARG A 1 113 ? 13.167 -3.691 -15.216 1.00 98.38 113 ARG A N 1
ATOM 862 C CA . ARG A 1 113 ? 13.209 -4.478 -13.972 1.00 98.38 113 ARG A CA 1
ATOM 863 C C . ARG A 1 113 ? 13.131 -3.598 -12.730 1.00 98.38 113 ARG A C 1
ATOM 865 O O . ARG A 1 113 ? 12.410 -3.949 -11.807 1.00 98.38 113 ARG A O 1
ATOM 872 N N . GLU A 1 114 ? 13.839 -2.474 -12.709 1.00 98.62 114 GLU A N 1
ATOM 873 C CA . GLU A 1 114 ? 13.783 -1.511 -11.605 1.00 98.62 114 GLU A CA 1
ATOM 874 C C . GLU A 1 114 ? 12.386 -0.904 -11.468 1.00 98.62 114 GLU A C 1
ATOM 876 O O . GLU A 1 114 ? 11.855 -0.834 -10.363 1.00 98.62 114 GLU A O 1
ATOM 881 N N . MET A 1 115 ? 11.737 -0.549 -12.582 1.00 98.25 115 MET A N 1
ATOM 882 C CA . MET A 1 115 ? 10.353 -0.070 -12.569 1.00 98.25 115 MET A CA 1
ATOM 883 C C . MET A 1 115 ? 9.371 -1.124 -12.049 1.00 98.25 115 MET A C 1
ATOM 885 O O . MET A 1 115 ? 8.464 -0.789 -11.285 1.00 98.25 115 MET A O 1
ATOM 889 N N . ASP A 1 116 ? 9.526 -2.384 -12.454 1.00 98.06 116 ASP A N 1
ATOM 890 C CA . ASP A 1 116 ? 8.693 -3.481 -11.953 1.00 98.06 116 ASP A CA 1
ATOM 891 C C . ASP A 1 116 ? 8.964 -3.753 -10.463 1.00 98.06 116 ASP A C 1
ATOM 893 O O . ASP A 1 116 ? 8.023 -3.989 -9.702 1.00 98.06 116 ASP A O 1
ATOM 897 N N . GLY A 1 117 ? 10.223 -3.637 -10.028 1.00 98.31 117 GLY A N 1
ATOM 898 C CA . GLY A 1 117 ? 10.627 -3.697 -8.622 1.00 98.31 117 GLY A CA 1
ATOM 899 C C . GLY A 1 117 ? 9.966 -2.603 -7.785 1.00 98.31 117 GLY A C 1
ATOM 900 O O . GLY A 1 117 ? 9.259 -2.917 -6.829 1.00 98.31 117 GLY A O 1
ATOM 901 N N . PHE A 1 118 ? 10.094 -1.341 -8.203 1.00 98.38 118 PHE A N 1
ATOM 902 C CA . PHE A 1 118 ? 9.469 -0.192 -7.544 1.00 98.38 118 PHE A CA 1
ATOM 903 C C . PHE A 1 118 ? 7.945 -0.336 -7.464 1.00 98.38 118 PHE A C 1
ATOM 905 O O . PHE A 1 118 ? 7.350 -0.127 -6.412 1.00 98.38 118 PHE A O 1
ATOM 912 N N . ARG A 1 119 ? 7.286 -0.759 -8.553 1.00 98.25 119 ARG A N 1
ATOM 913 C CA . ARG A 1 119 ? 5.838 -1.035 -8.540 1.00 98.25 119 ARG A CA 1
ATOM 914 C C . ARG A 1 119 ? 5.468 -2.118 -7.527 1.00 98.25 119 ARG A C 1
ATOM 916 O O . ARG A 1 119 ? 4.437 -1.998 -6.869 1.00 98.25 119 ARG A O 1
ATOM 923 N N . GLY A 1 120 ? 6.288 -3.161 -7.409 1.00 98.31 120 GLY A N 1
ATOM 924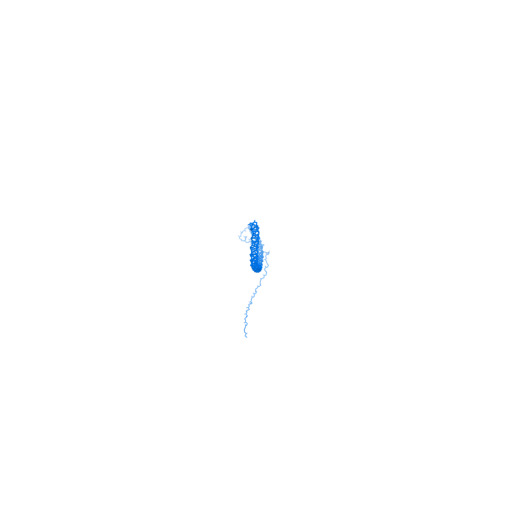 C CA . GLY A 1 120 ? 6.098 -4.231 -6.434 1.00 98.31 120 GLY A CA 1
ATOM 925 C C . GLY A 1 120 ? 6.284 -3.767 -4.988 1.00 98.31 120 GLY A C 1
ATOM 926 O O . GLY A 1 120 ? 5.504 -4.158 -4.122 1.00 98.31 120 GLY A O 1
ATOM 927 N N . GLU A 1 121 ? 7.283 -2.928 -4.720 1.00 98.62 121 GLU A N 1
ATOM 928 C CA . GLU A 1 121 ? 7.507 -2.320 -3.403 1.00 98.62 121 GLU A CA 1
ATOM 929 C C . GLU A 1 121 ? 6.352 -1.403 -3.009 1.00 98.62 121 GLU A C 1
ATOM 931 O O . GLU A 1 121 ? 5.759 -1.599 -1.951 1.00 98.62 121 GLU A O 1
ATOM 936 N N . VAL A 1 122 ? 5.939 -0.502 -3.904 1.00 98.44 122 VAL A N 1
ATOM 937 C CA . VAL A 1 122 ? 4.789 0.383 -3.680 1.00 98.44 122 VAL A CA 1
ATOM 938 C C . VAL A 1 122 ? 3.523 -0.425 -3.388 1.00 98.44 122 VAL A C 1
ATOM 940 O O . VAL A 1 122 ? 2.802 -0.115 -2.445 1.00 98.44 122 VAL A O 1
ATOM 943 N N . ALA A 1 123 ? 3.252 -1.496 -4.143 1.00 98.06 123 ALA A N 1
ATOM 944 C CA . ALA A 1 123 ? 2.098 -2.356 -3.877 1.00 98.06 123 ALA A CA 1
ATOM 945 C C . ALA A 1 123 ? 2.145 -2.980 -2.469 1.00 98.06 123 ALA A C 1
ATOM 947 O O . ALA A 1 123 ? 1.141 -2.961 -1.757 1.00 98.06 123 ALA A O 1
ATOM 948 N N . LYS A 1 124 ? 3.316 -3.470 -2.039 1.00 98.44 124 LYS A N 1
ATOM 949 C CA . LYS A 1 124 ? 3.506 -4.027 -0.690 1.00 98.44 124 LYS A CA 1
ATOM 950 C C . LYS A 1 124 ? 3.308 -2.981 0.402 1.00 98.44 124 LYS A C 1
ATOM 952 O O . LYS A 1 124 ? 2.675 -3.289 1.407 1.00 98.44 124 LYS A O 1
ATOM 957 N N . GLU A 1 125 ? 3.828 -1.769 0.221 1.00 98.56 125 GLU A N 1
ATOM 958 C CA . GLU A 1 125 ? 3.639 -0.678 1.182 1.00 98.56 125 GLU A CA 1
ATOM 959 C C . GLU A 1 125 ? 2.166 -0.278 1.294 1.00 98.56 125 GLU A C 1
ATOM 961 O O . GLU A 1 125 ? 1.656 -0.123 2.402 1.00 98.56 125 GLU A O 1
ATOM 966 N N . PHE A 1 126 ? 1.447 -0.189 0.171 1.00 97.88 126 PHE A N 1
ATOM 967 C CA . PHE A 1 126 ? 0.012 0.103 0.176 1.00 97.88 126 PHE A CA 1
ATOM 968 C C . PHE A 1 126 ? -0.813 -0.981 0.877 1.00 97.88 126 PHE A C 1
ATOM 970 O O . PHE A 1 126 ? -1.725 -0.656 1.643 1.00 97.88 126 PHE A O 1
ATOM 977 N N . ASP A 1 127 ? -0.513 -2.256 0.633 1.00 97.94 127 ASP A N 1
ATOM 978 C CA . ASP A 1 127 ? -1.183 -3.364 1.318 1.00 97.94 127 ASP A CA 1
ATOM 979 C C . ASP A 1 127 ? -0.837 -3.391 2.815 1.00 97.94 127 ASP A C 1
ATOM 981 O O . ASP A 1 127 ? -1.720 -3.606 3.649 1.00 97.94 127 ASP A O 1
ATOM 985 N N . GLY A 1 128 ? 0.420 -3.093 3.164 1.00 98.19 128 GLY A N 1
ATOM 986 C CA . GLY A 1 128 ? 0.874 -2.922 4.543 1.00 98.19 128 GLY A CA 1
ATOM 987 C C . GLY A 1 128 ? 0.107 -1.817 5.270 1.00 98.19 128 GLY A C 1
ATOM 988 O O . GLY A 1 128 ? -0.499 -2.078 6.309 1.00 98.19 128 GLY A O 1
ATOM 989 N N . PHE A 1 129 ? 0.043 -0.623 4.678 1.00 98.31 129 PHE A N 1
ATOM 990 C CA . PHE A 1 129 ? -0.693 0.524 5.212 1.00 98.31 129 PHE A CA 1
ATOM 991 C C . PHE A 1 129 ? -2.185 0.217 5.399 1.00 98.31 129 PHE A C 1
ATOM 993 O O . PHE A 1 129 ? -2.752 0.490 6.454 1.00 98.31 129 PHE A O 1
ATOM 1000 N N . ARG A 1 130 ? -2.837 -0.414 4.412 1.00 98.12 130 ARG A N 1
ATOM 1001 C CA . ARG A 1 130 ? -4.244 -0.839 4.542 1.00 98.12 130 ARG A CA 1
ATOM 1002 C C . ARG A 1 130 ? -4.448 -1.812 5.702 1.00 98.12 130 ARG A C 1
ATOM 1004 O O . ARG A 1 130 ? -5.445 -1.703 6.415 1.00 98.12 130 ARG A O 1
ATOM 1011 N N . GLY A 1 131 ? -3.525 -2.756 5.883 1.00 98.25 131 GLY A N 1
ATOM 1012 C CA . GLY A 1 131 ? -3.565 -3.711 6.987 1.00 98.25 131 GLY A CA 1
ATOM 1013 C C . GLY A 1 131 ? -3.376 -3.052 8.353 1.00 98.25 131 GLY A C 1
ATOM 1014 O O . GLY A 1 131 ? -4.048 -3.429 9.311 1.00 98.25 131 GLY A O 1
ATOM 1015 N N . GLU A 1 132 ? -2.493 -2.062 8.449 1.00 98.56 132 GLU A N 1
ATOM 1016 C CA . GLU A 1 132 ? -2.266 -1.287 9.670 1.00 98.56 132 GLU A CA 1
ATOM 1017 C C . GLU A 1 132 ? -3.490 -0.442 10.038 1.00 98.56 132 GLU A C 1
ATOM 1019 O O . GLU A 1 132 ? -4.006 -0.577 11.146 1.00 98.56 132 GLU A O 1
ATOM 1024 N N . VAL A 1 133 ? -4.052 0.302 9.081 1.00 98.25 133 VAL A N 1
ATOM 1025 C CA . VAL A 1 133 ? -5.279 1.092 9.289 1.00 98.25 133 VAL A CA 1
ATOM 1026 C C . VAL A 1 133 ? -6.450 0.212 9.736 1.00 98.25 133 VAL A C 1
ATOM 1028 O O . VAL A 1 133 ? -7.204 0.591 10.631 1.00 98.25 133 VAL A O 1
ATOM 1031 N N . ALA A 1 134 ? -6.608 -0.981 9.153 1.00 97.94 134 ALA A N 1
ATOM 1032 C CA . ALA A 1 134 ? -7.645 -1.920 9.580 1.00 97.94 134 ALA A CA 1
ATOM 1033 C C . ALA A 1 134 ? -7.457 -2.357 11.044 1.00 97.94 134 ALA A C 1
ATOM 1035 O O . ALA A 1 134 ? -8.419 -2.361 11.813 1.00 97.94 134 ALA A O 1
ATOM 1036 N N . LYS A 1 135 ? -6.217 -2.664 11.449 1.00 98.44 135 LYS A N 1
ATOM 1037 C CA . LYS A 1 135 ? -5.891 -3.039 12.834 1.00 98.44 135 LYS A CA 1
ATOM 1038 C C . LYS A 1 135 ? -6.137 -1.901 13.817 1.00 98.44 135 LYS A C 1
ATOM 1040 O O . LYS A 1 135 ? -6.711 -2.148 14.873 1.00 98.44 135 LYS A O 1
ATOM 1045 N N . GLU A 1 136 ? -5.725 -0.678 13.487 1.00 98.50 136 GLU A N 1
ATOM 1046 C CA . GLU A 1 136 ? -5.971 0.489 14.340 1.00 98.50 136 GLU A CA 1
ATOM 1047 C C . GLU A 1 136 ? -7.469 0.738 14.519 1.00 98.50 136 GLU A C 1
ATOM 1049 O O . GLU A 1 136 ? -7.935 0.991 15.629 1.00 98.50 136 GLU A O 1
ATOM 1054 N N . PHE A 1 137 ? -8.249 0.600 13.446 1.00 97.69 137 PHE A N 1
ATOM 1055 C CA . PHE A 1 137 ? -9.688 0.820 13.501 1.00 97.69 137 PHE A CA 1
ATOM 1056 C C . PHE A 1 137 ? -10.425 -0.248 14.321 1.00 97.69 137 PHE A C 1
ATOM 1058 O O . PHE A 1 137 ? -11.324 0.078 15.102 1.00 97.69 137 PHE A O 1
ATOM 1065 N N . ASP A 1 138 ? -10.031 -1.515 14.189 1.00 97.81 138 ASP A N 1
ATOM 1066 C CA . ASP A 1 138 ? -10.552 -2.598 15.026 1.00 97.81 138 ASP A CA 1
ATOM 1067 C C . ASP A 1 138 ? -10.129 -2.429 16.494 1.00 97.81 138 ASP A C 1
ATOM 1069 O O . ASP A 1 138 ? -10.945 -2.635 17.398 1.00 97.81 138 ASP A O 1
ATOM 1073 N N . GLY A 1 139 ? -8.892 -1.979 16.736 1.00 98.19 139 GLY A N 1
ATOM 1074 C CA . GLY A 1 139 ? -8.388 -1.618 18.061 1.00 98.19 139 GLY A CA 1
ATOM 1075 C C . GLY A 1 139 ? -9.229 -0.521 18.715 1.00 98.19 139 GLY A C 1
ATOM 1076 O O . GLY A 1 139 ? -9.771 -0.731 19.802 1.00 98.19 139 GLY A O 1
ATOM 1077 N N . PHE A 1 140 ? -9.436 0.595 18.013 1.00 98.19 140 PHE A N 1
ATOM 1078 C CA . PHE A 1 140 ? -10.265 1.711 18.471 1.00 98.19 140 PHE A CA 1
ATOM 1079 C C . PHE A 1 140 ? -11.705 1.277 18.773 1.00 98.19 140 PHE A C 1
ATOM 1081 O O . PHE A 1 140 ? -12.248 1.596 19.829 1.00 98.19 140 PHE A O 1
ATOM 1088 N N . ARG A 1 141 ? -12.335 0.492 17.888 1.00 97.94 141 ARG A N 1
ATOM 1089 C CA . ARG A 1 141 ? -13.677 -0.065 18.139 1.00 97.94 141 ARG A CA 1
ATOM 1090 C C . ARG A 1 141 ? -13.712 -0.932 19.397 1.00 97.94 141 ARG A C 1
ATOM 1092 O O . ARG A 1 141 ? -14.682 -0.863 20.154 1.00 97.94 141 ARG A O 1
ATOM 1099 N N . GLY A 1 142 ? -12.671 -1.732 19.620 1.00 98.25 142 GLY A N 1
ATOM 1100 C CA . GLY A 1 142 ? -12.519 -2.556 20.815 1.00 98.25 142 GLY A CA 1
ATOM 1101 C C . GLY A 1 142 ? -12.380 -1.729 22.094 1.00 98.25 142 GLY A C 1
ATOM 1102 O O . GLY A 1 142 ? -13.028 -2.040 23.093 1.00 98.25 142 GLY A O 1
ATOM 1103 N N . GLU A 1 143 ? -11.577 -0.668 22.071 1.00 98.50 143 GLU A N 1
ATOM 1104 C CA . GLU A 1 143 ? -11.423 0.264 23.195 1.00 98.50 143 GLU A CA 1
ATOM 1105 C C . GLU A 1 143 ? -12.725 1.002 23.501 1.00 98.50 143 GLU A C 1
ATOM 1107 O O . GLU A 1 143 ? -13.195 0.963 24.636 1.00 98.50 143 GLU A O 1
ATOM 1112 N N . VAL A 1 144 ? -13.383 1.562 22.484 1.00 98.19 144 VAL A N 1
ATOM 1113 C CA . VAL A 1 144 ? -14.681 2.229 22.643 1.00 98.19 144 VAL A CA 1
ATOM 1114 C C . VAL A 1 144 ? -15.712 1.280 23.263 1.00 98.19 144 VAL A C 1
ATOM 1116 O O . VAL A 1 144 ? -16.420 1.657 24.196 1.00 98.19 144 VAL A O 1
ATOM 1119 N N . ALA A 1 145 ? -15.780 0.024 22.810 1.00 97.88 145 ALA A N 1
ATOM 1120 C CA . ALA A 1 145 ? -16.685 -0.965 23.392 1.00 97.88 145 ALA A CA 1
ATOM 1121 C C . ALA A 1 145 ? -16.391 -1.247 24.879 1.00 97.88 145 ALA A C 1
ATOM 1123 O O . ALA A 1 145 ? -17.331 -1.414 25.664 1.00 97.88 145 ALA A O 1
ATOM 1124 N N . LYS A 1 146 ? -15.111 -1.276 25.281 1.00 98.44 146 LYS A N 1
ATOM 1125 C CA . LYS A 1 146 ? -14.700 -1.449 26.685 1.00 98.44 146 LYS A CA 1
ATOM 1126 C C . LYS A 1 146 ? -15.088 -0.245 27.539 1.00 98.44 146 LYS A C 1
ATOM 1128 O O . LYS A 1 146 ? -15.679 -0.444 28.599 1.00 98.44 146 LYS A O 1
ATOM 1133 N N . GLU A 1 147 ? -14.832 0.970 27.062 1.00 98.44 147 GLU A N 1
ATOM 1134 C CA . GLU A 1 147 ? -15.202 2.208 27.760 1.00 98.44 147 GLU A CA 1
ATOM 1135 C C . GLU A 1 147 ? -16.719 2.282 27.985 1.00 98.44 147 GLU A C 1
ATOM 1137 O O . GLU A 1 147 ? -17.185 2.474 29.109 1.00 98.44 147 GLU A O 1
ATOM 1142 N N . PHE A 1 148 ? -17.526 1.992 26.957 1.00 97.31 148 PHE A N 1
ATOM 1143 C CA . PHE A 1 148 ? -18.985 1.939 27.105 1.00 97.31 148 PHE A CA 1
ATOM 1144 C C . PHE A 1 148 ? -19.454 0.866 28.098 1.00 97.31 148 PHE A C 1
ATOM 1146 O O . PHE A 1 148 ? -20.432 1.075 28.824 1.00 97.31 148 PHE A O 1
ATOM 1153 N N . ALA A 1 149 ? -18.787 -0.290 28.139 1.00 98.00 149 ALA A N 1
ATOM 1154 C CA . ALA A 1 149 ? -19.094 -1.331 29.113 1.00 98.00 149 ALA A CA 1
ATOM 1155 C C . ALA A 1 149 ? -18.745 -0.896 30.547 1.00 98.00 149 ALA A C 1
ATOM 1157 O O . ALA A 1 149 ? -19.542 -1.152 31.455 1.00 98.00 149 ALA A O 1
ATOM 1158 N N . SER A 1 150 ? -17.613 -0.207 30.744 1.00 98.12 150 SER A N 1
ATOM 1159 C CA . SER A 1 150 ? -17.222 0.352 32.046 1.00 98.12 150 SER A CA 1
ATOM 1160 C C . SER A 1 150 ? -18.236 1.382 32.529 1.00 98.12 150 SER A C 1
ATOM 1162 O O . SER A 1 150 ? -18.811 1.209 33.602 1.00 98.12 150 SER A O 1
ATOM 1164 N N . VAL A 1 151 ? -18.580 2.364 31.688 1.00 98.50 151 VAL A N 1
ATOM 1165 C CA . VAL A 1 151 ? -19.573 3.403 32.015 1.00 98.50 151 VAL A CA 1
ATOM 1166 C C . VAL A 1 151 ? -20.925 2.788 32.384 1.00 98.50 151 VAL A C 1
ATOM 1168 O O . VAL A 1 151 ? -21.555 3.187 33.363 1.00 98.50 151 VAL A O 1
ATOM 1171 N N . ARG A 1 152 ? -21.386 1.768 31.646 1.00 97.81 152 ARG A N 1
ATOM 1172 C CA . ARG A 1 152 ? -22.636 1.066 31.981 1.00 97.81 152 ARG A CA 1
ATOM 1173 C C . ARG A 1 152 ? -22.559 0.385 33.351 1.00 97.81 152 ARG A C 1
ATOM 1175 O O . ARG A 1 152 ? -23.549 0.396 34.084 1.00 97.81 152 ARG A O 1
ATOM 1182 N N . LYS A 1 153 ? -21.416 -0.217 33.689 1.00 98.25 153 LYS A N 1
ATOM 1183 C CA . LYS A 1 153 ? -21.194 -0.875 34.982 1.00 98.25 153 LYS A CA 1
ATOM 1184 C C . LYS A 1 153 ? -21.162 0.141 36.123 1.00 98.25 153 LYS A C 1
ATOM 1186 O O . LYS A 1 153 ? -21.852 -0.066 37.117 1.00 98.25 153 LYS A O 1
ATOM 1191 N N . GLU A 1 154 ? -20.424 1.233 35.960 1.00 98.31 154 GLU A N 1
ATOM 1192 C CA . GLU A 1 154 ? -20.356 2.337 36.924 1.00 98.31 154 GLU A CA 1
ATOM 1193 C C . GLU A 1 154 ? -21.738 2.941 37.172 1.00 98.31 154 GLU A C 1
ATOM 1195 O O . GLU A 1 154 ? -22.157 3.087 38.317 1.00 98.31 154 GLU A O 1
ATOM 1200 N N . PHE A 1 155 ? -22.512 3.179 36.112 1.00 97.69 155 PHE A N 1
ATOM 1201 C CA . PHE A 1 155 ? -23.872 3.698 36.237 1.00 97.69 155 PHE A CA 1
ATOM 1202 C C . PHE A 1 155 ? -24.828 2.713 36.930 1.00 97.69 155 PHE A C 1
ATOM 1204 O O . PHE A 1 155 ? -25.702 3.117 37.700 1.00 97.69 155 PHE A O 1
ATOM 1211 N N . GLY A 1 156 ? -24.661 1.409 36.685 1.00 97.81 156 GLY A N 1
ATOM 1212 C CA . GLY A 1 156 ? -25.363 0.359 37.425 1.00 97.81 156 GLY A CA 1
ATOM 1213 C C . GLY A 1 156 ? -25.001 0.351 38.914 1.00 97.81 156 GLY A C 1
ATOM 1214 O O . GLY A 1 156 ? -25.895 0.243 39.753 1.00 97.81 156 GLY A O 1
ATOM 1215 N N . GLY A 1 157 ? -23.715 0.526 39.235 1.00 97.75 157 GLY A N 1
ATOM 1216 C CA . GLY A 1 157 ? -23.212 0.673 40.603 1.00 97.75 157 GLY A CA 1
ATOM 1217 C C . GLY A 1 157 ? -23.811 1.886 41.312 1.00 97.75 157 GLY A C 1
ATOM 1218 O O . GLY A 1 157 ? -24.434 1.725 42.359 1.00 97.75 157 GLY A O 1
ATOM 1219 N N . PHE A 1 158 ? -23.741 3.063 40.685 1.00 98.12 158 PHE A N 1
ATOM 1220 C CA . PHE A 1 158 ? -24.325 4.305 41.198 1.00 98.12 158 PHE A CA 1
ATOM 1221 C C . PHE A 1 158 ? -25.825 4.168 41.486 1.00 98.12 158 PHE A C 1
ATOM 1223 O O . PHE A 1 158 ? -26.293 4.527 42.563 1.00 98.12 158 PHE A O 1
ATOM 1230 N N . ARG A 1 159 ? -26.602 3.587 40.559 1.00 98.06 159 ARG A N 1
ATOM 1231 C CA . ARG A 1 159 ? -28.032 3.318 40.796 1.00 98.06 159 ARG A CA 1
ATOM 1232 C C . ARG A 1 159 ? -28.262 2.405 42.002 1.00 98.06 159 ARG A C 1
ATOM 1234 O O . ARG A 1 159 ? -29.226 2.611 42.736 1.00 98.06 159 ARG A O 1
ATOM 1241 N N . GLY A 1 160 ? -27.401 1.406 42.196 1.00 98.06 160 GLY A N 1
ATOM 1242 C CA . GLY A 1 160 ? -27.452 0.506 43.347 1.00 98.06 160 GLY A CA 1
ATOM 1243 C C . GLY A 1 160 ? -27.136 1.208 44.669 1.00 98.06 160 GLY A C 1
ATOM 1244 O O . GLY A 1 160 ? -27.827 0.976 45.657 1.00 98.06 160 GLY A O 1
ATOM 1245 N N . GLU A 1 161 ? -26.132 2.083 44.689 1.00 98.44 161 GLU A N 1
ATOM 1246 C CA . GLU A 1 161 ? -25.796 2.909 45.856 1.00 98.44 161 GLU A CA 1
ATOM 1247 C C . GLU A 1 161 ? -26.931 3.871 46.203 1.00 98.44 161 GLU A C 1
ATOM 1249 O O . GLU A 1 161 ? -27.403 3.867 47.336 1.00 98.44 161 GLU A O 1
ATOM 1254 N N . VAL A 1 162 ? -27.466 4.598 45.217 1.00 98.12 162 VAL A N 1
ATOM 1255 C CA . VAL A 1 162 ? -28.611 5.498 45.420 1.00 98.12 162 VAL A CA 1
ATOM 1256 C C . VAL A 1 162 ? -29.816 4.745 45.993 1.00 98.12 162 VAL A C 1
ATOM 1258 O O . VAL A 1 162 ? -30.462 5.234 46.916 1.00 98.12 162 VAL A O 1
ATOM 1261 N N . ALA A 1 163 ? -30.115 3.538 45.501 1.00 97.75 163 ALA A N 1
ATOM 1262 C CA . ALA A 1 163 ? -31.204 2.726 46.043 1.00 97.75 163 ALA A CA 1
ATOM 1263 C C . ALA A 1 163 ? -30.989 2.353 47.523 1.00 97.75 163 ALA A C 1
ATOM 1265 O O . ALA A 1 163 ? -31.942 2.404 48.303 1.00 97.75 163 ALA A O 1
ATOM 1266 N N . LYS A 1 164 ? -29.752 2.021 47.921 1.00 98.19 164 LYS A N 1
ATOM 1267 C CA . LYS A 1 164 ? -29.401 1.716 49.318 1.00 98.19 164 LYS A CA 1
ATOM 1268 C C . LYS A 1 164 ? -29.508 2.941 50.219 1.00 98.19 164 LYS A C 1
ATOM 1270 O O . LYS A 1 164 ? -30.074 2.831 51.302 1.00 98.19 164 LYS A O 1
ATOM 1275 N N . GLU A 1 165 ? -29.019 4.093 49.765 1.00 98.25 165 GLU A N 1
ATOM 1276 C CA . GLU A 1 165 ? -29.134 5.359 50.498 1.00 98.25 165 GLU A CA 1
ATOM 1277 C C . GLU A 1 165 ? -30.608 5.715 50.749 1.00 98.25 165 GLU A C 1
ATOM 1279 O O . GLU A 1 165 ? -31.001 5.995 51.880 1.00 98.25 165 GLU A O 1
ATOM 1284 N N . PHE A 1 166 ? -31.473 5.593 49.735 1.00 97.12 166 PHE A N 1
ATOM 1285 C CA . PHE A 1 166 ? -32.915 5.807 49.911 1.00 97.12 166 PHE A CA 1
ATOM 1286 C C . PHE A 1 166 ? -33.564 4.812 50.884 1.00 97.12 166 PHE A C 1
ATOM 1288 O O . PHE A 1 166 ? -34.465 5.190 51.638 1.00 97.12 166 PHE A O 1
ATOM 1295 N N . GLU A 1 167 ? -33.140 3.546 50.878 1.00 97.81 167 GLU A N 1
ATOM 1296 C CA . GLU A 1 167 ? -33.623 2.552 51.839 1.00 97.81 167 GLU A CA 1
ATOM 1297 C C . GLU A 1 167 ? -33.173 2.886 53.269 1.00 97.81 167 GLU A C 1
ATOM 1299 O O . GLU A 1 167 ? -33.981 2.794 54.196 1.00 97.81 167 GLU A O 1
ATOM 1304 N N . SER A 1 168 ? -31.921 3.320 53.443 1.00 97.69 168 SER A N 1
ATOM 1305 C CA . SER A 1 168 ? -31.385 3.766 54.733 1.00 97.69 168 SER A CA 1
ATOM 1306 C C . SER A 1 168 ? -32.170 4.958 55.273 1.00 97.69 168 SER A C 1
ATOM 1308 O O . SER A 1 168 ? -32.711 4.882 56.374 1.00 97.69 168 SER A O 1
ATOM 1310 N N . VAL A 1 169 ? -32.358 6.005 54.460 1.00 98.25 169 VAL A N 1
ATOM 1311 C CA . VAL A 1 169 ? -33.138 7.198 54.835 1.00 98.25 169 VAL A CA 1
ATOM 1312 C C . VAL A 1 169 ? -34.572 6.833 55.222 1.00 98.25 169 VAL A C 1
ATOM 1314 O O . VAL A 1 169 ? -35.116 7.371 56.187 1.00 98.25 169 VAL A O 1
ATOM 1317 N N . ARG A 1 170 ? -35.210 5.894 54.509 1.00 97.19 170 ARG A N 1
ATOM 1318 C CA . ARG A 1 170 ? -36.556 5.427 54.871 1.00 97.19 170 ARG A CA 1
ATOM 1319 C C . ARG A 1 170 ? -36.562 4.737 56.240 1.00 97.19 170 ARG A C 1
ATOM 1321 O O . ARG A 1 170 ? -37.436 5.043 57.046 1.00 97.19 170 ARG A O 1
ATOM 1328 N N . LYS A 1 171 ? -35.590 3.859 56.516 1.00 97.81 171 LYS A N 1
ATOM 1329 C CA . LYS A 1 171 ? -35.453 3.182 57.819 1.00 97.81 171 LYS A CA 1
ATOM 1330 C C . LYS A 1 171 ? -35.181 4.167 58.951 1.00 97.81 171 LYS A C 1
ATOM 1332 O O . LYS A 1 171 ? -35.797 4.049 60.004 1.00 97.81 171 LYS A O 1
ATOM 1337 N N . GLU A 1 172 ? -34.308 5.145 58.732 1.00 98.19 172 GLU A N 1
ATOM 1338 C CA . GLU A 1 172 ? -34.039 6.211 59.701 1.00 98.19 172 GLU A CA 1
ATOM 1339 C C . GLU A 1 172 ? -35.296 7.037 59.988 1.00 98.19 172 GLU A C 1
ATOM 1341 O O . GLU A 1 172 ? -35.600 7.315 61.146 1.00 98.19 172 GLU A O 1
ATOM 1346 N N . MET A 1 173 ? -36.080 7.372 58.958 1.00 97.44 173 MET A N 1
ATOM 1347 C CA . MET A 1 173 ? -37.328 8.116 59.124 1.00 97.44 173 MET A CA 1
ATOM 1348 C C . MET A 1 173 ? -38.399 7.313 59.878 1.00 97.44 173 MET A C 1
ATOM 1350 O O . MET A 1 173 ? -39.099 7.872 60.726 1.00 97.44 173 MET A O 1
ATOM 1354 N N . ASP A 1 174 ? -38.527 6.013 59.604 1.00 97.31 174 ASP A N 1
ATOM 1355 C CA . ASP A 1 174 ? -39.420 5.128 60.359 1.00 97.31 174 ASP A CA 1
ATOM 1356 C C . ASP A 1 174 ? -38.950 4.990 61.816 1.00 97.31 174 ASP A C 1
ATOM 1358 O O . ASP A 1 174 ? -39.758 5.132 62.737 1.00 97.31 174 ASP A O 1
ATOM 1362 N N . GLY A 1 175 ? -37.642 4.828 62.037 1.00 97.56 175 GLY A N 1
ATOM 1363 C CA . GLY A 1 175 ? -37.024 4.823 63.364 1.00 97.56 175 GLY A CA 1
ATOM 1364 C C . GLY A 1 175 ? -37.321 6.103 64.147 1.00 97.56 175 GLY A C 1
ATOM 1365 O O . GLY A 1 175 ? -37.857 6.038 65.253 1.00 97.56 175 GLY A O 1
ATOM 1366 N N . PHE A 1 176 ? -37.093 7.273 63.547 1.00 97.81 176 PHE A N 1
ATOM 1367 C CA . PHE A 1 176 ? -37.403 8.567 64.158 1.00 97.81 176 PHE A CA 1
ATOM 1368 C C . PHE A 1 176 ? -38.885 8.694 64.538 1.00 97.81 176 PHE A C 1
ATOM 1370 O O . PHE A 1 176 ? -39.207 9.126 65.643 1.00 97.81 176 PHE A O 1
ATOM 1377 N N . ARG A 1 177 ? -39.814 8.267 63.670 1.00 97.44 177 ARG A N 1
ATOM 1378 C CA . ARG A 1 177 ? -41.255 8.276 63.988 1.00 97.44 177 ARG A CA 1
ATOM 1379 C C . ARG A 1 177 ? -41.592 7.380 65.178 1.00 97.44 177 ARG A C 1
ATOM 1381 O O . ARG A 1 177 ? -42.422 7.766 66.007 1.00 97.44 177 ARG A O 1
ATOM 1388 N N . THR A 1 178 ? -40.976 6.200 65.266 1.00 97.38 178 THR A N 1
ATOM 1389 C CA . THR A 1 178 ? -41.179 5.299 66.410 1.00 97.38 178 THR A CA 1
ATOM 1390 C C . THR A 1 178 ? -40.632 5.890 67.703 1.00 97.38 178 THR A C 1
ATOM 1392 O O . THR A 1 178 ? -41.336 5.855 68.712 1.00 97.38 178 THR A O 1
ATOM 1395 N N . GLU A 1 179 ? -39.447 6.503 67.658 1.00 98.19 179 GLU A N 1
ATOM 1396 C CA . GLU A 1 179 ? -38.821 7.144 68.815 1.00 98.19 179 GLU A CA 1
ATOM 1397 C C . GLU A 1 179 ? -39.671 8.311 69.320 1.00 98.19 179 GLU A C 1
ATOM 1399 O O . GLU A 1 179 ? -40.062 8.341 70.482 1.00 98.19 179 GLU A O 1
ATOM 1404 N N . VAL A 1 180 ? -40.094 9.205 68.421 1.00 97.75 180 VAL A N 1
ATOM 1405 C CA . VAL A 1 180 ? -40.980 10.326 68.765 1.00 97.75 180 VAL A CA 1
ATOM 1406 C C . VAL A 1 180 ? -42.286 9.829 69.394 1.00 97.75 180 VAL A C 1
ATOM 1408 O O . VAL A 1 180 ? -42.731 10.355 70.412 1.00 97.75 180 VAL A O 1
ATOM 1411 N N . THR A 1 181 ? -42.905 8.788 68.829 1.00 96.69 181 THR A N 1
ATOM 1412 C CA . THR A 1 181 ? -44.144 8.214 69.386 1.00 96.69 181 THR A CA 1
ATOM 1413 C C . THR A 1 181 ? -43.919 7.636 70.785 1.00 96.69 181 THR A C 1
ATOM 1415 O O . THR A 1 181 ? -44.770 7.794 71.665 1.00 96.69 181 THR A O 1
ATOM 1418 N N . ARG A 1 182 ? -42.769 6.987 71.000 1.00 97.12 182 ARG A N 1
ATOM 1419 C CA . ARG A 1 182 ? -42.365 6.423 72.287 1.00 97.12 182 ARG A CA 1
ATOM 1420 C C . ARG A 1 182 ? -42.147 7.517 73.327 1.00 97.12 182 ARG A C 1
ATOM 1422 O O . ARG A 1 182 ? -42.742 7.429 74.400 1.00 97.12 182 ARG A O 1
ATOM 1429 N N . GLU A 1 183 ? -41.366 8.547 73.012 1.00 97.56 183 GLU A N 1
ATOM 1430 C CA . GLU A 1 183 ? -41.111 9.663 73.927 1.00 97.56 183 GLU A CA 1
ATOM 1431 C C . GLU A 1 183 ? -42.402 10.400 74.296 1.00 97.56 183 GLU A C 1
ATOM 1433 O O . GLU A 1 183 ? -42.660 10.628 75.476 1.00 97.56 183 GLU A O 1
ATOM 1438 N N . PHE A 1 184 ? -43.293 10.677 73.336 1.00 96.19 184 PHE A N 1
ATOM 1439 C CA . PHE A 1 184 ? -44.608 11.251 73.652 1.00 96.19 184 PHE A CA 1
ATOM 1440 C C . PHE A 1 184 ? -45.457 10.339 74.551 1.00 96.19 184 PHE A C 1
ATOM 1442 O O . PHE A 1 184 ? -46.222 10.833 75.386 1.00 96.19 184 PHE A O 1
ATOM 1449 N N . GLY A 1 185 ? -45.345 9.018 74.387 1.00 96.31 185 GLY A N 1
ATOM 1450 C CA . GLY A 1 185 ? -45.970 8.037 75.273 1.00 96.31 185 GLY A CA 1
ATOM 1451 C C . GLY A 1 185 ? -45.443 8.132 76.706 1.00 96.31 185 GLY A C 1
ATOM 1452 O O . GLY A 1 185 ? -46.244 8.213 77.640 1.00 96.31 185 GLY A O 1
ATOM 1453 N N . LEU A 1 186 ? -44.119 8.197 76.869 1.00 96.19 186 LEU A N 1
ATOM 1454 C CA . LEU A 1 186 ? -43.454 8.358 78.166 1.00 96.19 186 LEU A CA 1
ATOM 1455 C C . LEU A 1 186 ? -43.832 9.687 78.833 1.00 96.19 186 LEU A C 1
ATOM 1457 O O . LEU A 1 186 ? -44.280 9.676 79.973 1.00 96.19 186 LEU A O 1
ATOM 1461 N N . VAL A 1 187 ? -43.790 10.808 78.107 1.00 97.50 187 VAL A N 1
ATOM 1462 C CA . VAL A 1 187 ? -44.192 12.129 78.630 1.00 97.50 187 VAL A CA 1
ATOM 1463 C C . VAL A 1 187 ? -45.647 12.128 79.110 1.00 97.50 187 VAL A C 1
ATOM 1465 O O . VAL A 1 187 ? -45.967 12.680 80.164 1.00 97.50 187 VAL A O 1
ATOM 1468 N N . ARG A 1 188 ? -46.566 11.486 78.372 1.00 95.56 188 ARG A N 1
ATOM 1469 C CA . ARG A 1 188 ? -47.964 11.341 78.821 1.00 95.56 188 ARG A CA 1
ATOM 1470 C C . ARG A 1 188 ? -48.069 10.519 80.102 1.00 95.56 188 ARG A C 1
ATOM 1472 O O . ARG A 1 188 ? -48.876 10.868 80.964 1.00 95.56 188 ARG A O 1
ATOM 1479 N N . GLN A 1 189 ? -47.289 9.447 80.218 1.00 96.38 189 GLN A N 1
ATOM 1480 C CA . GLN A 1 189 ? -47.251 8.608 81.411 1.00 96.38 189 GLN A CA 1
ATOM 1481 C C . GLN A 1 189 ? -46.703 9.385 82.614 1.00 96.38 189 GLN A C 1
ATOM 1483 O O . GLN A 1 189 ? -47.342 9.403 83.663 1.00 96.38 189 GLN A O 1
ATOM 1488 N N . GLU A 1 190 ? -45.589 10.098 82.449 1.00 97.38 190 GLU A N 1
ATOM 1489 C CA . GLU A 1 190 ? -45.012 10.970 83.477 1.00 97.38 190 GLU A CA 1
ATOM 1490 C C . GLU A 1 190 ? -46.010 12.041 83.934 1.00 97.38 190 GLU A C 1
ATOM 1492 O O . GLU A 1 190 ? -46.202 12.241 85.132 1.00 97.38 190 GLU A O 1
ATOM 1497 N N . MET A 1 191 ? -46.737 12.670 83.005 1.00 95.62 191 MET A N 1
ATOM 1498 C CA . MET A 1 191 ? -47.763 13.663 83.339 1.00 95.62 191 MET A CA 1
ATOM 1499 C C . MET A 1 191 ? -48.949 13.060 84.114 1.00 95.62 191 MET A C 1
ATOM 1501 O O . MET A 1 191 ? -49.525 13.722 84.981 1.00 95.62 191 MET A O 1
ATOM 1505 N N . GLN A 1 192 ? -49.333 11.809 83.824 1.00 94.94 192 GLN A N 1
ATOM 1506 C CA . GLN A 1 192 ? -50.351 11.089 84.600 1.00 94.94 192 GLN A CA 1
ATOM 1507 C C . GLN A 1 192 ? -49.862 10.771 86.016 1.00 94.94 192 GLN A C 1
ATOM 1509 O O . GLN A 1 192 ? -50.624 10.961 86.965 1.00 94.94 192 GLN A O 1
ATOM 1514 N N . VAL A 1 193 ? -48.605 10.337 86.159 1.00 96.50 193 VAL A N 1
ATOM 1515 C CA . VAL A 1 193 ? -47.971 10.080 87.461 1.00 96.50 193 VAL A CA 1
ATOM 1516 C C . VAL A 1 193 ? -47.917 11.366 88.284 1.00 96.50 193 VAL A C 1
ATOM 1518 O O . VAL A 1 193 ? -48.480 11.388 89.374 1.00 96.50 193 VAL A O 1
ATOM 1521 N N . LEU A 1 194 ? -47.384 12.461 87.727 1.00 96.12 194 LEU A N 1
ATOM 1522 C CA . LEU A 1 194 ? -47.322 13.770 88.389 1.00 96.12 194 LEU A CA 1
ATOM 1523 C C . LEU A 1 194 ? -48.704 14.269 88.828 1.00 96.12 194 LEU A C 1
ATOM 1525 O O . LEU A 1 194 ? -48.868 14.742 89.949 1.00 96.12 194 LEU A O 1
ATOM 1529 N N . ARG A 1 195 ? -49.728 14.151 87.970 1.00 95.12 195 ARG A N 1
ATOM 1530 C CA . ARG A 1 195 ? -51.102 14.540 88.333 1.00 95.12 195 ARG A CA 1
ATOM 1531 C C . ARG A 1 195 ? -51.661 13.664 89.461 1.00 95.12 195 ARG A C 1
ATOM 1533 O O . ARG A 1 195 ? -52.380 14.175 90.316 1.00 95.12 195 ARG A O 1
ATOM 1540 N N . GLY A 1 196 ? -51.347 12.368 89.458 1.00 95.62 196 GLY A N 1
ATOM 1541 C CA . GLY A 1 196 ? -51.725 11.438 90.521 1.00 95.62 196 GLY A CA 1
ATOM 1542 C C . GLY A 1 196 ? -51.032 11.748 91.848 1.00 95.62 196 GLY A C 1
ATOM 1543 O O . GLY A 1 196 ? -51.692 11.754 92.885 1.00 95.62 196 GLY A O 1
ATOM 1544 N N . ASP A 1 197 ? -49.734 12.048 91.812 1.00 95.56 197 ASP A N 1
ATOM 1545 C CA . ASP A 1 197 ? -48.945 12.453 92.979 1.00 95.56 197 ASP A CA 1
ATOM 1546 C C . ASP A 1 197 ? -49.489 13.761 93.574 1.00 95.56 197 ASP A C 1
ATOM 1548 O O . ASP A 1 197 ? -49.826 13.794 94.754 1.00 95.56 197 ASP A O 1
ATOM 1552 N N . LEU A 1 198 ? -49.730 14.788 92.746 1.00 94.88 198 LEU A N 1
ATOM 1553 C CA . LEU A 1 198 ? -50.359 16.047 93.176 1.00 94.88 198 LEU A CA 1
ATOM 1554 C C . LEU A 1 198 ? -51.748 15.838 93.802 1.00 94.88 198 LEU A C 1
ATOM 1556 O O . LEU A 1 198 ? -52.113 16.526 94.757 1.00 94.88 198 LEU A O 1
ATOM 1560 N N . GLY A 1 199 ? -52.539 14.902 93.268 1.00 95.19 199 GLY A N 1
ATOM 1561 C CA . GLY A 1 199 ? -53.833 14.528 93.843 1.00 95.19 199 GLY A CA 1
ATOM 1562 C C . GLY A 1 199 ? -53.691 13.935 95.246 1.00 95.19 199 GLY A C 1
ATOM 1563 O O . GLY A 1 199 ? -54.376 14.379 96.170 1.00 95.19 199 GLY A O 1
ATOM 1564 N N . ARG A 1 200 ? -52.754 12.992 95.418 1.00 94.94 200 ARG A N 1
ATOM 1565 C CA . ARG A 1 200 ? -52.432 12.383 96.719 1.00 94.94 200 ARG A CA 1
ATOM 1566 C C . ARG A 1 200 ? -51.915 13.420 97.718 1.00 94.94 200 ARG A C 1
ATOM 1568 O O . ARG A 1 200 ? -52.363 13.421 98.863 1.00 94.94 200 ARG A O 1
ATOM 1575 N N . ASP A 1 201 ? -51.054 14.339 97.287 1.00 95.12 201 ASP A N 1
ATOM 1576 C CA . ASP A 1 201 ? -50.533 15.415 98.137 1.00 95.12 201 ASP A CA 1
ATOM 1577 C C . ASP A 1 201 ? -51.650 16.352 98.622 1.00 95.12 201 ASP A C 1
ATOM 1579 O O . ASP A 1 201 ? -51.704 16.701 99.803 1.00 95.12 201 ASP A O 1
ATOM 1583 N N . MET A 1 202 ? -52.596 16.720 97.749 1.00 94.12 202 MET A N 1
ATOM 1584 C CA . MET A 1 202 ? -53.748 17.556 98.120 1.00 94.12 202 MET A CA 1
ATOM 1585 C C . MET A 1 202 ? -54.692 16.859 99.107 1.00 94.12 202 MET A C 1
ATOM 1587 O O . MET A 1 202 ? -55.220 17.504 100.019 1.00 94.12 202 MET A O 1
ATOM 1591 N N . GLU A 1 203 ? -54.903 15.551 98.963 1.00 93.06 203 GLU A N 1
ATOM 1592 C CA . GLU A 1 203 ? -55.657 14.752 99.936 1.00 93.06 203 GLU A CA 1
ATOM 1593 C C . GLU A 1 203 ? -54.929 14.662 101.279 1.00 93.06 203 GLU A C 1
ATOM 1595 O O . GLU A 1 203 ? -55.544 14.886 102.325 1.00 93.06 203 GLU A O 1
ATOM 1600 N N . ALA A 1 204 ? -53.615 14.421 101.265 1.00 92.06 204 ALA A N 1
ATOM 1601 C CA . ALA A 1 204 ? -52.791 14.386 102.467 1.00 92.06 204 ALA A CA 1
ATOM 1602 C C . ALA A 1 204 ? -52.812 15.732 103.209 1.00 92.06 204 ALA A C 1
ATOM 1604 O O . ALA A 1 204 ? -52.994 15.760 104.429 1.00 92.06 204 ALA A O 1
ATOM 1605 N N . LEU A 1 205 ? -52.711 16.855 102.489 1.00 92.62 205 LEU A N 1
ATOM 1606 C CA . LEU A 1 205 ? -52.864 18.208 103.034 1.00 92.62 205 LEU A CA 1
ATOM 1607 C C . LEU A 1 205 ? -54.249 18.411 103.666 1.00 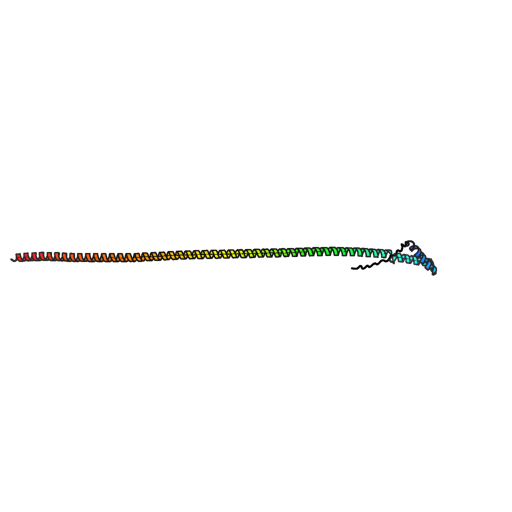92.62 205 LEU A C 1
ATOM 1609 O O . LEU A 1 205 ? -54.334 18.868 104.806 1.00 92.62 205 LEU A O 1
ATOM 1613 N N . ARG A 1 206 ? -55.335 18.026 102.980 1.00 91.62 206 ARG A N 1
ATOM 1614 C CA . ARG A 1 206 ? -56.712 18.122 103.507 1.00 91.62 206 ARG A CA 1
ATOM 1615 C C . ARG A 1 206 ? -56.918 17.291 104.770 1.00 91.62 206 ARG A C 1
ATOM 1617 O O . ARG A 1 206 ? -57.477 17.801 105.742 1.00 91.62 206 ARG A O 1
ATOM 1624 N N . LEU A 1 207 ? -56.463 16.039 104.777 1.00 91.38 207 LEU A N 1
ATOM 1625 C CA . LEU A 1 207 ? -56.518 15.169 105.953 1.00 91.38 207 LEU A CA 1
ATOM 1626 C C . LEU A 1 207 ? -55.694 15.762 107.098 1.00 91.38 207 LEU A C 1
ATOM 1628 O O . LEU A 1 207 ? -56.196 15.877 108.212 1.00 91.38 207 LEU A O 1
ATOM 1632 N N . THR A 1 208 ? -54.480 16.238 106.815 1.00 92.31 208 THR A N 1
ATOM 1633 C CA . THR A 1 208 ? -53.603 16.862 107.818 1.00 92.31 208 THR A CA 1
ATOM 1634 C C . THR A 1 208 ? -54.232 18.119 108.417 1.00 92.31 208 THR A C 1
ATOM 1636 O O . THR A 1 208 ? -54.196 18.303 109.634 1.00 92.31 208 THR A O 1
ATOM 1639 N N . MET A 1 209 ? -54.851 18.977 107.599 1.00 89.00 209 MET A N 1
ATOM 1640 C CA . MET A 1 209 ? -55.569 20.159 108.084 1.00 89.00 209 MET A CA 1
ATOM 1641 C C . MET A 1 209 ? -56.799 19.776 108.903 1.00 89.00 209 MET A C 1
ATOM 1643 O O . MET A 1 209 ? -57.015 20.356 109.960 1.00 89.00 209 MET A O 1
ATOM 1647 N N . THR A 1 210 ? -57.570 18.780 108.468 1.00 88.81 210 THR A N 1
ATOM 1648 C CA . THR A 1 210 ? -58.763 18.310 109.189 1.00 88.81 210 THR A CA 1
ATOM 1649 C C . THR A 1 210 ? -58.389 17.715 110.545 1.00 88.81 210 THR A C 1
ATOM 1651 O O . THR A 1 210 ? -59.016 18.036 111.550 1.00 88.81 210 THR A O 1
ATOM 1654 N N . VAL A 1 211 ? -57.321 16.914 110.603 1.00 90.19 211 VAL A N 1
ATOM 1655 C CA . VAL A 1 211 ? -56.780 16.361 111.852 1.00 90.19 211 VAL A CA 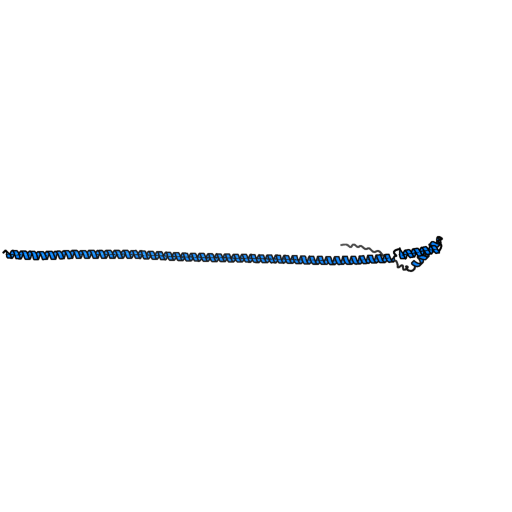1
ATOM 1656 C C . VAL A 1 211 ? -56.261 17.478 112.762 1.00 90.19 211 VAL A C 1
ATOM 1658 O O . VAL A 1 211 ? -56.620 17.511 113.938 1.00 90.19 211 VAL A O 1
ATOM 1661 N N . ARG A 1 212 ? -55.474 18.435 112.242 1.00 87.62 212 ARG A N 1
ATOM 1662 C CA . ARG A 1 212 ? -54.996 19.585 113.034 1.00 87.62 212 ARG A CA 1
ATOM 1663 C C . ARG A 1 212 ? -56.152 20.430 113.571 1.00 87.62 212 ARG A C 1
ATOM 1665 O O . ARG A 1 212 ? -56.190 20.677 114.772 1.00 87.62 212 ARG A O 1
ATOM 1672 N N . LEU A 1 213 ? -57.111 20.816 112.731 1.00 90.69 213 LEU A N 1
ATOM 1673 C CA . LEU A 1 213 ? -58.284 21.597 113.139 1.00 90.69 213 LEU A CA 1
ATOM 1674 C C . LEU A 1 213 ? -59.163 20.835 114.140 1.00 90.69 213 LEU A C 1
ATOM 1676 O O . LEU A 1 213 ? -59.582 21.410 115.141 1.00 90.69 213 LEU A O 1
ATOM 1680 N N . GLY A 1 214 ? -59.390 19.537 113.918 1.00 89.00 214 GLY A N 1
ATOM 1681 C CA . GLY A 1 214 ? -60.125 18.672 114.840 1.00 89.00 214 GLY A CA 1
ATOM 1682 C C . GLY A 1 214 ? -59.444 18.570 116.206 1.00 89.00 214 GLY A C 1
ATOM 1683 O O . GLY A 1 214 ? -60.089 18.766 117.234 1.00 89.00 214 GLY A O 1
ATOM 1684 N N . SER A 1 215 ? -58.124 18.353 116.227 1.00 87.38 215 SER A N 1
ATOM 1685 C CA . SER A 1 215 ? -57.341 18.331 117.470 1.00 87.38 215 SER A CA 1
ATOM 1686 C C . SER A 1 215 ? -57.360 19.683 118.199 1.00 87.38 215 SER A C 1
ATOM 1688 O O . SER A 1 215 ? -57.545 19.712 119.414 1.00 87.38 215 SER A O 1
ATOM 1690 N N . MET A 1 216 ? -57.270 20.807 117.474 1.00 86.25 216 MET A N 1
ATOM 1691 C CA . MET A 1 216 ? -57.383 22.156 118.044 1.00 86.25 216 MET A CA 1
ATOM 1692 C C . MET A 1 216 ? -58.766 22.425 118.650 1.00 86.25 216 MET A C 1
ATOM 1694 O O . MET A 1 216 ? -58.841 22.994 119.736 1.00 86.25 216 MET A O 1
ATOM 1698 N N . LEU A 1 217 ? -59.851 21.993 117.997 1.00 87.38 217 LEU A N 1
ATOM 1699 C CA . LEU A 1 217 ? -61.214 22.094 118.533 1.00 87.38 217 LEU A CA 1
ATOM 1700 C C . LEU A 1 217 ? -61.379 21.296 119.829 1.00 87.38 217 LEU A C 1
ATOM 1702 O O . LEU A 1 217 ? -61.942 21.816 120.786 1.00 87.38 217 LEU A O 1
ATOM 1706 N N . ILE A 1 218 ? -60.860 20.065 119.887 1.00 87.19 218 ILE A N 1
ATOM 1707 C CA . ILE A 1 218 ? -60.924 19.229 121.097 1.00 87.19 218 ILE A CA 1
ATOM 1708 C C . ILE A 1 218 ? -60.172 19.895 122.255 1.00 87.19 218 ILE A C 1
ATOM 1710 O O . ILE A 1 218 ? -60.703 19.965 123.362 1.00 87.19 218 ILE A O 1
ATOM 1714 N N . VAL A 1 219 ? -58.971 20.432 122.007 1.00 87.62 219 VAL A N 1
ATOM 1715 C CA . VAL A 1 219 ? -58.205 21.175 123.022 1.00 87.62 219 VAL A CA 1
ATOM 1716 C C . VAL A 1 219 ? -58.959 22.434 123.464 1.00 87.62 219 VAL A C 1
ATOM 1718 O O . VAL A 1 219 ? -59.110 22.658 124.663 1.00 87.62 219 VAL A O 1
ATOM 1721 N N . ALA A 1 220 ? -59.486 23.230 122.528 1.00 84.88 220 ALA A N 1
ATOM 1722 C CA . ALA A 1 220 ? -60.238 24.449 122.833 1.00 84.88 220 ALA A CA 1
ATOM 1723 C C . ALA A 1 220 ? -61.508 24.172 123.656 1.00 84.88 220 ALA A C 1
ATOM 1725 O O . ALA A 1 220 ? -61.751 24.847 124.657 1.00 84.88 220 ALA A O 1
ATOM 1726 N N . VAL A 1 221 ? -62.294 23.159 123.276 1.00 88.38 221 VAL A N 1
ATOM 1727 C CA . VAL A 1 221 ? -63.491 22.729 124.017 1.00 88.38 221 VAL A CA 1
ATOM 1728 C C . VAL A 1 221 ? -63.108 22.177 125.390 1.00 88.38 221 VAL A C 1
ATOM 1730 O O . VAL A 1 221 ? -63.760 22.509 126.377 1.00 88.38 221 VAL A O 1
ATOM 1733 N N . GLY A 1 222 ? -62.031 21.391 125.475 1.00 86.06 222 GLY A N 1
ATOM 1734 C CA . GLY A 1 222 ? -61.492 20.895 126.741 1.00 86.06 222 GLY A CA 1
ATOM 1735 C C . GLY A 1 222 ? -61.155 22.028 127.713 1.00 86.06 222 GLY A C 1
ATOM 1736 O O . GLY A 1 222 ? -61.623 22.016 128.850 1.00 86.06 222 GLY A O 1
ATOM 1737 N N . VAL A 1 223 ? -60.425 23.051 127.254 1.00 85.38 223 VAL A N 1
ATOM 1738 C CA . VAL A 1 223 ? -60.100 24.246 128.055 1.00 85.38 223 VAL A CA 1
ATOM 1739 C C . VAL A 1 223 ? -61.371 25.004 128.465 1.00 85.38 223 VAL A C 1
ATOM 1741 O O . VAL A 1 223 ? -61.535 25.337 129.639 1.00 85.38 223 VAL A O 1
ATOM 1744 N N . MET A 1 224 ? -62.313 25.218 127.541 1.00 83.56 224 MET A N 1
ATOM 1745 C CA . MET A 1 224 ? -63.607 25.856 127.832 1.00 83.56 224 MET A CA 1
ATOM 1746 C C . MET A 1 224 ? -64.382 25.128 128.937 1.00 83.56 224 MET A C 1
ATOM 1748 O O . MET A 1 224 ? -64.839 25.757 129.890 1.00 83.56 224 MET A O 1
ATOM 1752 N N . LEU A 1 225 ? -64.491 23.800 128.851 1.00 85.50 225 LEU A N 1
ATOM 1753 C CA . LEU A 1 225 ? -65.181 22.985 129.853 1.00 85.50 225 LEU A CA 1
ATOM 1754 C C . LEU A 1 225 ? -64.496 23.057 131.222 1.00 85.50 225 LEU A C 1
ATOM 1756 O O . LEU A 1 225 ? -65.184 23.127 132.241 1.00 85.50 225 LEU A O 1
ATOM 1760 N N . THR A 1 226 ? -63.160 23.088 131.267 1.00 82.81 226 THR A N 1
ATOM 1761 C CA . THR A 1 226 ? -62.433 23.269 132.535 1.00 82.81 226 THR A CA 1
ATOM 1762 C C . THR A 1 226 ? -62.674 24.639 133.167 1.00 82.81 226 THR A C 1
ATOM 1764 O O . THR A 1 226 ? -62.822 24.717 134.384 1.00 82.81 226 THR A O 1
ATOM 1767 N N . VAL A 1 227 ? -62.788 25.703 132.364 1.00 80.25 227 VAL A N 1
ATOM 1768 C CA . VAL A 1 227 ? -63.100 27.057 132.851 1.00 80.25 227 VAL A CA 1
ATOM 1769 C C . VAL A 1 227 ? -64.544 27.141 133.357 1.00 80.25 227 VAL A C 1
ATOM 1771 O O . VAL A 1 227 ? -64.775 27.687 134.432 1.00 80.25 227 VAL A O 1
ATOM 1774 N N . LEU A 1 228 ? -65.506 26.553 132.637 1.00 78.75 228 LEU A N 1
ATOM 1775 C CA . LEU A 1 228 ? -66.912 26.475 133.058 1.00 78.75 228 LEU A CA 1
ATOM 1776 C C . LEU A 1 228 ? -67.077 25.727 134.383 1.00 78.75 228 LEU A C 1
ATOM 1778 O O . LEU A 1 228 ? -67.797 26.188 135.261 1.00 78.75 228 LEU A O 1
ATOM 1782 N N . ARG A 1 229 ? -66.374 24.601 134.551 1.00 79.75 229 ARG A N 1
ATOM 1783 C CA . ARG A 1 229 ? -66.372 23.848 135.811 1.00 79.75 229 ARG A CA 1
ATOM 1784 C C . ARG A 1 229 ? -65.716 24.621 136.960 1.00 79.75 229 ARG A C 1
ATOM 1786 O O . ARG A 1 229 ? -66.048 24.365 138.104 1.00 79.75 229 ARG A O 1
ATOM 1793 N N . ALA A 1 230 ? -64.790 25.537 136.683 1.00 77.88 230 ALA A N 1
ATOM 1794 C CA . ALA A 1 230 ? -64.180 26.375 137.716 1.00 77.88 230 ALA A CA 1
ATOM 1795 C C . ALA A 1 230 ? -65.084 27.539 138.180 1.00 77.88 230 ALA A C 1
ATOM 1797 O O . ALA A 1 230 ? -64.799 28.140 139.211 1.00 77.88 230 ALA A O 1
ATOM 1798 N N . TRP A 1 231 ? -66.145 27.865 137.431 1.00 70.31 231 TRP A N 1
ATOM 1799 C CA . TRP A 1 231 ? -67.105 28.938 137.742 1.00 70.31 231 TRP A CA 1
ATOM 1800 C C . TRP A 1 231 ? -68.424 28.451 138.371 1.00 70.31 231 TRP A C 1
ATOM 1802 O O . TRP A 1 231 ? -69.206 29.282 138.832 1.00 70.31 231 TRP A O 1
ATOM 1812 N N . LEU A 1 232 ? -68.672 27.136 138.364 1.00 61.91 232 LEU A N 1
ATOM 1813 C CA . LEU A 1 232 ? -69.844 26.448 138.928 1.00 61.91 232 LEU A CA 1
ATOM 1814 C C . LEU A 1 232 ? -69.478 25.791 140.262 1.00 61.91 232 LEU A C 1
ATOM 1816 O O . LEU A 1 232 ? -70.263 25.952 141.220 1.00 61.91 232 LEU A O 1
#

Secondary structure (DSSP, 8-state):
----------------------SSHHHHHHHHHHHHHHHTT--HHHHHHHHHHHHHHHHHTSPPHHHHHHHHHHHHHHHHHHHHHHHHHHHHHHHHHHHHHHHHHHHHHHHHHHHHHHHHHHHHHHHHHHHHHHHHHHHHHHHHHHHHHHHHHHHHHHHHHHHHHHHHHHHHHHHHHHHHHHHHHHHHHHHHHHHHHHHHHHHHHHHHHHHHHHHHHHHHHHHHHHHHHHH-

Radius of gyration: 85.91 Å; Cα contacts (8 Å, |Δi|>4): 16; chains: 1; bounding box: 150×59×235 Å

Sequence (232 aa):
MVGTRRRSGRYCRPIVGPGSRSERATVDYLYSLYDALVSINVPGDKARAVIDAMERDMGTTLATKVDLQILRQDGENRFAMLAGDIAALRADLTREIGLSRSDAARESALLRREMDGFRGEVAKEFDGFRGEVAKEFDGFRGEVAKEFASVRKEFGGFRGEVAKEFESVRKEMDGFRTEVTREFGLVRQEMQVLRGDLGRDMEALRLTMTVRLGSMLIVAVGVMLTVLRAWL

Solvent-accessible surface area (backbone atoms only — not comparable to full-atom values): 13144 Å² total; per-residue (Å²): 132,86,84,88,83,88,88,85,86,89,86,86,86,89,87,85,82,90,85,88,82,82,87,75,59,72,71,53,52,59,52,52,50,46,51,53,41,42,74,74,71,42,58,69,72,58,43,47,53,52,49,55,50,48,54,47,38,51,72,75,72,45,84,42,76,64,56,55,48,50,53,48,50,53,47,54,51,51,51,52,50,51,52,48,53,52,52,50,52,52,51,50,52,54,47,52,54,50,49,54,53,52,49,53,51,50,51,56,52,48,53,51,51,51,53,53,48,51,54,50,50,51,50,51,52,54,54,48,52,53,53,48,53,52,50,52,53,53,48,50,53,52,50,52,54,50,52,55,51,50,53,53,49,52,53,52,48,51,54,51,50,52,52,49,53,54,51,49,53,51,51,52,52,52,49,49,54,52,52,53,53,48,51,54,50,50,53,52,49,53,52,51,49,53,53,49,51,55,51,53,51,54,51,53,49,52,50,51,48,50,52,51,50,51,53,49,50,53,52,52,51,51,52,51,52,54,53,53,63,74,76,108

Foldseek 3Di:
DDDDDDDDDDDDDDDDDDDDDDPPPPVVVLVVQLVVCVVVVDPNVVSVVVSVVVVCCQVPPDQHPVNVVVVVVVVVVVVVVVVVVVVVVVVVVVVVVVVVVVVVVVVVVVVVVVVVVVVVVVVVVVVVVVVVVVVVVVVVVVVVVVVVVVVVVVVVVVVVVVVVVVVVVVVVVVVVVVVVVVVVVVVVVVVVVVVVVVVVVVVVVVVVVCVVVVVVVVVVVVVVVVVVVVVD

Mean predicted aligned error: 16.37 Å